Protein AF-0000000077783249 (afdb_homodimer)

Radius of gyration: 20.22 Å; Cα contacts (8 Å, |Δi|>4): 641; chains: 2; bounding box: 46×60×52 Å

Foldseek 3Di:
DDLVVVLVVVQVVVVVPAQEDEDEPPVQPDDLVRLLVSLLSSCVRHPPNVRHAYEYWHQCQPHCQLSNRVSNLLSPHQHYDEDDLQDDPDSHHHHPLSNQLCCVVCVVPRRVNRHDPDQLLCNQVVSVVCCVVVVPDRDLVRPPHHVCLPVPDPDDVPDPCCVVSVPSVVSNND/DDLVVVLVVVQVVVVVPAQEDEDEPPVQPDDLVRLLVSLLSSCVRHPPNVRHAYEYWHQCQPHCQLSNRVSNLLSPHQHYDEDDLQDDPDSHHHHPLSNQLCCVVCVVPRRVNRHDPDQLLCNQVVSVVCCVVVVPDRDLVRPPHHVCLPVPDPDDVPDPCCVVSCPSVVSNND

pLDDT: mean 86.92, std 17.86, range [33.81, 98.5]

InterPro domains:
  IPR000891 Pyruvate carboxyltransferase [PF00682] (2-130)
  IPR000891 Pyruvate carboxyltransferase [PS50991] (1-124)
  IPR002034 Alpha-isopropylmalate/homocitrate synthase, conserved site [PS00816] (54-67)
  IPR013785 Aldolase-type TIM barrel [G3DSA:3.20.20.70] (1-173)
  IPR050073 2-IPM synthase/homocitrate synthase-like [PTHR10277] (1-167)

Organism: Raphanus sativus (NCBI:txid3726)

Structure (mmCIF, N/CA/C/O backbone):
data_AF-0000000077783249-model_v1
#
loop_
_entity.id
_entity.type
_entity.pdbx_description
1 polymer 'Methylthioalkylmalate synthase 1, chloroplastic-like'
#
loop_
_atom_site.group_PDB
_atom_site.id
_atom_site.type_symbol
_atom_site.label_atom_id
_atom_site.label_alt_id
_atom_site.label_comp_id
_atom_site.label_asym_id
_atom_site.label_entity_id
_atom_site.label_seq_id
_atom_site.pdbx_PDB_ins_code
_atom_site.Cartn_x
_atom_site.Cartn_y
_atom_site.Cartn_z
_atom_site.occupancy
_atom_site.B_iso_or_equiv
_atom_site.auth_seq_id
_atom_site.auth_comp_id
_atom_site.auth_asym_id
_atom_site.auth_atom_id
_atom_site.pdbx_PDB_model_num
ATOM 1 N N . SER A 1 1 ? -7.316 6.664 19.406 1 62.59 1 SER A N 1
ATOM 2 C CA . SER A 1 1 ? -8.367 7.508 19.969 1 62.59 1 SER A CA 1
ATOM 3 C C . SER A 1 1 ? -9.75 6.945 19.672 1 62.59 1 SER A C 1
ATOM 5 O O . SER A 1 1 ? -9.961 6.312 18.641 1 62.59 1 SER A O 1
ATOM 7 N N . GLU A 1 2 ? -10.656 7.086 20.656 1 84.06 2 GLU A N 1
ATOM 8 C CA . GLU A 1 2 ? -12.047 6.699 20.438 1 84.06 2 GLU A CA 1
ATOM 9 C C . GLU A 1 2 ? -12.711 7.594 19.391 1 84.06 2 GLU A C 1
ATOM 11 O O . GLU A 1 2 ? -12.531 8.812 19.422 1 84.06 2 GLU A O 1
ATOM 16 N N . LYS A 1 3 ? -13.391 7.008 18.469 1 89.19 3 LYS A N 1
ATOM 17 C CA . LYS A 1 3 ? -13.945 7.703 17.312 1 89.19 3 LYS A CA 1
ATOM 18 C C . LYS A 1 3 ? -14.906 8.812 17.75 1 89.19 3 LYS A C 1
ATOM 20 O O . LYS A 1 3 ? -14.906 9.898 17.156 1 89.19 3 LYS A O 1
ATOM 25 N N . GLU A 1 4 ? -15.68 8.547 18.797 1 92.81 4 GLU A N 1
ATOM 26 C CA . GLU A 1 4 ? -16.641 9.547 19.281 1 92.81 4 GLU A CA 1
ATOM 27 C C . GLU A 1 4 ? -15.914 10.773 19.828 1 92.81 4 GLU A C 1
ATOM 29 O O . GLU A 1 4 ? -16.344 11.906 19.594 1 92.81 4 GLU A O 1
ATOM 34 N N . PHE A 1 5 ? -14.883 10.539 20.5 1 93.88 5 PHE A N 1
ATOM 35 C CA . PHE A 1 5 ? -14.078 11.641 21.031 1 93.88 5 PHE A CA 1
ATOM 36 C C . PHE A 1 5 ? -13.453 12.445 19.906 1 93.88 5 PHE A C 1
ATOM 38 O O . PHE A 1 5 ? -13.406 13.68 19.969 1 93.88 5 PHE A O 1
ATOM 45 N N . LEU A 1 6 ? -13.016 11.742 18.875 1 93.12 6 LEU A N 1
ATOM 46 C CA . LEU A 1 6 ? -12.438 12.406 17.719 1 93.12 6 LEU A CA 1
ATOM 47 C C . LEU A 1 6 ? -13.461 13.32 17.047 1 93.12 6 LEU A C 1
ATOM 49 O O . LEU A 1 6 ? -13.141 14.461 16.703 1 93.12 6 LEU A O 1
ATOM 53 N N . CYS A 1 7 ? -14.656 12.883 16.969 1 96.06 7 CYS A N 1
ATOM 54 C CA . CYS A 1 7 ? -15.719 13.688 16.375 1 96.06 7 CYS A CA 1
ATOM 55 C C . CYS A 1 7 ? -15.977 14.945 17.188 1 96.06 7 CYS A C 1
ATOM 57 O O . CYS A 1 7 ? -16.172 16.031 16.625 1 96.06 7 CYS A O 1
ATOM 59 N N . LYS A 1 8 ? -16.016 14.758 18.422 1 96.19 8 LYS A N 1
ATOM 60 C CA . LYS A 1 8 ? -16.281 15.883 19.328 1 96.19 8 LYS A CA 1
ATOM 61 C C . LYS A 1 8 ? -15.195 16.953 19.188 1 96.19 8 LYS A C 1
ATOM 63 O O . LYS A 1 8 ? -15.508 18.141 19.047 1 96.19 8 LYS A O 1
ATOM 68 N N . ILE A 1 9 ? -13.961 16.531 19.203 1 96 9 ILE A N 1
ATOM 69 C CA . ILE A 1 9 ? -12.844 17.469 19.125 1 96 9 ILE A CA 1
ATOM 70 C C . ILE A 1 9 ? -12.828 18.156 17.766 1 96 9 ILE A C 1
ATOM 72 O O . ILE A 1 9 ? -12.617 19.375 17.672 1 96 9 ILE A O 1
ATOM 76 N N . LEU A 1 10 ? -13.047 17.406 16.75 1 96.5 10 LEU A N 1
ATOM 77 C CA . LEU A 1 10 ? -13.07 17.969 15.398 1 96.5 10 LEU A CA 1
ATOM 78 C C . LEU A 1 10 ? -14.219 18.969 15.25 1 96.5 10 LEU A C 1
ATOM 80 O O . LEU A 1 10 ? -14.047 20.047 14.672 1 96.5 10 LEU A O 1
ATOM 84 N N . GLY A 1 11 ? -15.352 18.625 15.82 1 97.25 11 GLY A N 1
ATOM 85 C CA . GLY A 1 11 ? -16.484 19.547 15.781 1 97.25 11 GLY A CA 1
ATOM 86 C C . GLY A 1 11 ? -16.188 20.875 16.438 1 97.25 11 GLY A C 1
ATOM 87 O O . GLY A 1 11 ? -16.5 21.938 15.883 1 97.25 11 GLY A O 1
ATOM 88 N N . GLU A 1 12 ? -15.578 20.812 17.531 1 97.75 12 GLU A N 1
ATOM 89 C CA . GLU A 1 12 ? -15.242 22.031 18.266 1 97.75 12 GLU A CA 1
ATOM 90 C C . GLU A 1 12 ? -14.203 22.859 17.516 1 97.75 12 GLU A C 1
ATOM 92 O O . GLU A 1 12 ? -14.258 24.094 17.516 1 97.75 12 GLU A O 1
ATOM 97 N N . THR A 1 13 ? -13.25 22.156 16.891 1 97.38 13 THR A N 1
ATOM 98 C CA . THR A 1 13 ? -12.227 22.844 16.125 1 97.38 13 THR A CA 1
ATOM 99 C C . THR A 1 13 ? -12.828 23.531 14.906 1 97.38 13 THR A C 1
ATOM 101 O O . THR A 1 13 ? -12.43 24.641 14.555 1 97.38 13 THR A O 1
ATOM 104 N N . ILE A 1 14 ? -13.789 22.922 14.312 1 97.5 14 ILE A N 1
ATOM 105 C CA . ILE A 1 14 ? -14.477 23.5 13.156 1 97.5 14 ILE A CA 1
ATOM 106 C C . ILE A 1 14 ? -15.273 24.719 13.586 1 97.5 14 ILE A C 1
ATOM 108 O O . ILE A 1 14 ? -15.219 25.766 12.93 1 97.5 14 ILE A O 1
ATOM 112 N N . LYS A 1 15 ? -15.969 24.578 14.703 1 97.38 15 LYS A N 1
ATOM 113 C CA . LYS A 1 15 ? -16.734 25.703 15.266 1 97.38 15 LYS A CA 1
ATOM 114 C C . LYS A 1 15 ? -15.82 26.891 15.547 1 97.38 15 LYS A C 1
ATOM 116 O O . LYS A 1 15 ? -16.234 28.047 15.406 1 97.38 15 LYS A O 1
ATOM 121 N N . ALA A 1 16 ? -14.609 26.547 15.891 1 98.19 16 ALA A N 1
ATOM 122 C CA . ALA A 1 16 ? -13.641 27.578 16.25 1 98.19 16 ALA A CA 1
ATOM 123 C C . ALA A 1 16 ? -13.047 28.219 15 1 98.19 16 ALA A C 1
ATOM 125 O O . ALA A 1 16 ? -12.281 29.188 15.094 1 98.19 16 ALA A O 1
ATOM 126 N N . GLY A 1 17 ? -13.312 27.641 13.789 1 98.12 17 GLY A N 1
ATOM 127 C CA . GLY A 1 17 ? -12.938 28.344 12.578 1 98.12 17 GLY A CA 1
ATOM 128 C C . GLY A 1 17 ? -11.984 27.562 11.695 1 98.12 17 GLY A C 1
ATOM 129 O O . GLY A 1 17 ? -11.5 28.078 10.68 1 98.12 17 GLY A O 1
ATOM 130 N N . ALA A 1 18 ? -11.648 26.312 12.102 1 97.56 18 ALA A N 1
ATOM 131 C CA . ALA A 1 18 ? -10.789 25.5 11.258 1 97.56 18 ALA A CA 1
ATOM 132 C C . ALA A 1 18 ? -11.422 25.266 9.883 1 97.56 18 ALA A C 1
ATOM 134 O O . ALA A 1 18 ? -12.633 25.047 9.781 1 97.56 18 ALA A O 1
ATOM 135 N N . THR A 1 19 ? -10.641 25.328 8.867 1 98.06 19 THR A N 1
ATOM 136 C CA . THR A 1 19 ? -11.133 25.125 7.504 1 98.06 19 THR A CA 1
ATOM 137 C C . THR A 1 19 ? -10.68 23.766 6.957 1 98.06 19 THR A C 1
ATOM 139 O O . THR A 1 19 ? -11.195 23.297 5.941 1 98.06 19 THR A O 1
ATOM 142 N N . THR A 1 20 ? -9.695 23.203 7.652 1 98.06 20 THR A N 1
ATOM 143 C CA . THR A 1 20 ? -9.18 21.875 7.328 1 98.06 20 THR A CA 1
ATOM 144 C C . THR A 1 20 ? -8.93 21.078 8.602 1 98.06 20 THR A C 1
ATOM 146 O O . THR A 1 20 ? -8.406 21.594 9.578 1 98.06 20 THR A O 1
ATOM 149 N N . VAL A 1 21 ? -9.375 19.859 8.609 1 96.31 21 VAL A N 1
ATOM 150 C CA . VAL A 1 21 ? -9.07 18.938 9.703 1 96.31 21 VAL A CA 1
ATOM 151 C C . VAL A 1 21 ? -8.211 17.781 9.18 1 96.31 21 VAL A C 1
ATOM 153 O O . VAL A 1 21 ? -8.508 17.203 8.133 1 96.31 21 VAL A O 1
ATOM 156 N N . ASN A 1 22 ? -7.117 17.516 9.906 1 94.56 22 ASN A N 1
ATOM 157 C CA . ASN A 1 22 ? -6.152 16.516 9.453 1 94.56 22 ASN A CA 1
ATOM 158 C C . ASN A 1 22 ? -6.23 15.25 10.297 1 94.56 22 ASN A C 1
ATOM 160 O O . ASN A 1 22 ? -6.156 15.305 11.523 1 94.56 22 ASN A O 1
ATOM 164 N N . LEU A 1 23 ? -6.449 14.18 9.602 1 90.56 23 LEU A N 1
ATOM 165 C CA . LEU A 1 23 ? -6.441 12.859 10.234 1 90.56 23 LEU A CA 1
ATOM 166 C C . LEU A 1 23 ? -5.105 12.156 10.016 1 90.56 23 LEU A C 1
ATOM 168 O O . LEU A 1 23 ? -4.738 11.852 8.883 1 90.56 23 LEU A O 1
ATOM 172 N N . GLY A 1 24 ? -4.32 12 11.07 1 86 24 GLY A N 1
ATOM 173 C CA . GLY A 1 24 ? -3.004 11.383 11 1 86 24 GLY A CA 1
ATOM 174 C C . GLY A 1 24 ? -3 9.93 11.438 1 86 24 GLY A C 1
ATOM 175 O O . GLY A 1 24 ? -3.613 9.586 12.453 1 86 24 GLY A O 1
ATOM 176 N N . ASP A 1 25 ? -2.609 9.055 10.562 1 77.62 25 ASP A N 1
ATOM 177 C CA . ASP A 1 25 ? -2.172 7.734 11.008 1 77.62 25 ASP A CA 1
ATOM 178 C C . ASP A 1 25 ? -0.703 7.754 11.422 1 77.62 25 ASP A C 1
ATOM 180 O O . ASP A 1 25 ? 0.176 7.395 10.641 1 77.62 25 ASP A O 1
ATOM 184 N N . THR A 1 26 ? -0.458 8.18 12.648 1 67.88 26 THR A N 1
ATOM 185 C CA . THR A 1 26 ? 0.906 8.461 13.078 1 67.88 26 THR A CA 1
ATOM 186 C C . THR A 1 26 ? 1.658 7.172 13.391 1 67.88 26 THR A C 1
ATOM 188 O O . THR A 1 26 ? 2.891 7.145 13.375 1 67.88 26 THR A O 1
ATOM 191 N N . VAL A 1 27 ? 0.823 6.168 13.562 1 66.94 27 VAL A N 1
ATOM 192 C CA . VAL A 1 27 ? 1.5 4.918 13.883 1 66.94 27 VAL A CA 1
ATOM 193 C C . VAL A 1 27 ? 1.835 4.168 12.594 1 66.94 27 VAL A C 1
ATOM 195 O O . VAL A 1 27 ? 2.777 3.375 12.555 1 66.94 27 VAL A O 1
ATOM 198 N N . GLY A 1 28 ? 1.186 4.496 11.508 1 69.25 28 GLY A N 1
ATOM 199 C CA . GLY A 1 28 ? 1.519 3.947 10.203 1 69.25 28 GLY A CA 1
ATOM 200 C C . GLY A 1 28 ? 1.158 2.48 10.062 1 69.25 28 GLY A C 1
ATOM 201 O O . GLY A 1 28 ? 1.851 1.729 9.367 1 69.25 28 GLY A O 1
ATOM 202 N N . ILE A 1 29 ? 0.069 2.014 10.859 1 74.81 29 ILE A N 1
ATOM 203 C CA . ILE A 1 29 ? -0.196 0.579 10.852 1 74.81 29 ILE A CA 1
ATOM 204 C C . ILE A 1 29 ? -1.614 0.319 10.352 1 74.81 29 ILE A C 1
ATOM 206 O O . ILE A 1 29 ? -2.025 -0.834 10.203 1 74.81 29 ILE A O 1
ATOM 210 N N . ASN A 1 30 ? -2.34 1.38 10.07 1 83.5 30 ASN A N 1
ATOM 211 C CA . ASN A 1 30 ? -3.713 1.174 9.625 1 83.5 30 ASN A CA 1
ATOM 212 C C . ASN A 1 30 ? -3.758 0.542 8.234 1 83.5 30 ASN A C 1
ATOM 214 O O . ASN A 1 30 ? -2.93 0.855 7.379 1 83.5 30 ASN A O 1
ATOM 218 N N . MET A 1 31 ? -4.77 -0.262 8.062 1 87.25 31 MET A N 1
ATOM 219 C CA . MET A 1 31 ? -5.07 -0.753 6.715 1 87.25 31 MET A CA 1
ATOM 220 C C . MET A 1 31 ? -5.941 0.242 5.957 1 87.25 31 MET A C 1
ATOM 222 O O . MET A 1 31 ? -6.68 1.02 6.562 1 87.25 31 MET A O 1
ATOM 226 N N . PRO A 1 32 ? -5.82 0.088 4.676 1 92.25 32 PRO A N 1
ATOM 227 C CA . PRO A 1 32 ? -6.605 1.023 3.869 1 92.25 32 PRO A CA 1
ATOM 228 C C . PRO A 1 32 ? -8.094 0.993 4.211 1 92.25 32 PRO A C 1
ATOM 230 O O . PRO A 1 32 ? -8.742 2.043 4.27 1 92.25 32 PRO A O 1
ATOM 233 N N . GLN A 1 33 ? -8.617 -0.136 4.574 1 90.88 33 GLN A N 1
ATOM 234 C CA . GLN A 1 33 ? -10.031 -0.24 4.941 1 90.88 33 GLN A CA 1
ATOM 235 C C . GLN A 1 33 ? -10.32 0.521 6.23 1 90.88 33 GLN A C 1
ATOM 237 O O . GLN A 1 33 ? -11.375 1.141 6.367 1 90.88 33 GLN A O 1
ATOM 242 N N . GLU A 1 34 ? -9.383 0.441 7.117 1 91.06 34 GLU A N 1
ATOM 243 C CA . GLU A 1 34 ? -9.555 1.152 8.383 1 91.06 34 GLU A CA 1
ATOM 244 C C . GLU A 1 34 ? -9.523 2.664 8.172 1 91.06 34 GLU A C 1
ATOM 246 O O . GLU A 1 34 ? -10.289 3.398 8.797 1 91.06 34 GLU A O 1
ATOM 251 N N . THR A 1 35 ? -8.625 3.111 7.34 1 93.5 35 THR A N 1
ATOM 252 C CA . THR A 1 35 ? -8.578 4.531 7.004 1 93.5 35 THR A CA 1
ATOM 253 C C . THR A 1 35 ? -9.883 4.98 6.348 1 93.5 35 THR A C 1
ATOM 255 O O . THR A 1 35 ? -10.438 6.02 6.711 1 93.5 35 THR A O 1
ATOM 258 N N . ARG A 1 36 ? -10.328 4.199 5.398 1 93.75 36 ARG A N 1
ATOM 259 C CA . ARG A 1 36 ? -11.586 4.504 4.727 1 93.75 36 ARG A CA 1
ATOM 260 C C . ARG A 1 36 ? -12.734 4.59 5.727 1 93.75 36 ARG A C 1
ATOM 262 O O . ARG A 1 36 ? -13.531 5.531 5.688 1 93.75 36 ARG A O 1
ATOM 269 N N . GLU A 1 37 ? -12.82 3.621 6.613 1 93.69 37 GLU A N 1
ATOM 270 C CA . GLU A 1 37 ? -13.883 3.576 7.613 1 93.69 37 GLU A CA 1
ATOM 271 C C . GLU A 1 37 ? -13.812 4.781 8.547 1 93.69 37 GLU A C 1
ATOM 273 O O . GLU A 1 37 ? -14.844 5.355 8.914 1 93.69 37 GLU A O 1
ATOM 278 N N . LEU A 1 38 ? -12.625 5.105 8.938 1 93.81 38 LEU A N 1
ATOM 279 C CA . LEU A 1 38 ? -12.445 6.238 9.836 1 93.81 38 LEU A CA 1
ATOM 280 C C . LEU A 1 38 ? -12.906 7.535 9.18 1 93.81 38 LEU A C 1
ATOM 282 O O . LEU A 1 38 ? -13.688 8.289 9.758 1 93.81 38 LEU A O 1
ATOM 286 N N . VAL A 1 39 ? -12.453 7.805 7.973 1 95.75 39 VAL A N 1
ATOM 287 C CA . VAL A 1 39 ? -12.82 9.016 7.258 1 95.75 39 VAL A CA 1
ATOM 288 C C . VAL A 1 39 ? -14.336 9.047 7.035 1 95.75 39 VAL A C 1
ATOM 290 O O . VAL A 1 39 ? -14.984 10.07 7.258 1 95.75 39 VAL A O 1
ATOM 293 N N . SER A 1 40 ? -14.891 7.891 6.676 1 96.44 40 SER A N 1
ATOM 294 C CA . SER A 1 40 ? -16.328 7.797 6.453 1 96.44 40 SER A CA 1
ATOM 295 C C . SER A 1 40 ? -17.109 8.078 7.734 1 96.44 40 SER A C 1
ATOM 297 O O . SER A 1 40 ? -18.125 8.781 7.711 1 96.44 40 SER A O 1
ATOM 299 N N . TYR A 1 41 ? -16.641 7.508 8.805 1 96.69 41 TYR A N 1
ATOM 300 C CA . TYR A 1 41 ? -17.281 7.703 10.094 1 96.69 41 TYR A CA 1
ATOM 301 C C . TYR A 1 41 ? -17.281 9.172 10.484 1 96.69 41 TYR A C 1
ATOM 303 O O . TYR A 1 41 ? -18.297 9.703 10.938 1 96.69 41 TYR A O 1
ATOM 311 N N . LEU A 1 42 ? -16.188 9.781 10.32 1 96.06 42 LEU A N 1
ATOM 312 C CA . LEU A 1 42 ? -16.062 11.195 10.68 1 96.06 42 LEU A CA 1
ATOM 313 C C . LEU A 1 42 ? -16.984 12.055 9.812 1 96.06 42 LEU A C 1
ATOM 315 O O . LEU A 1 42 ? -17.625 12.977 10.312 1 96.06 42 LEU A O 1
ATOM 319 N N . LYS A 1 43 ? -17.062 11.805 8.562 1 96.31 43 LYS A N 1
ATOM 320 C CA . LYS A 1 43 ? -17.938 12.539 7.648 1 96.31 43 LYS A CA 1
ATOM 321 C C . LYS A 1 43 ? -19.406 12.406 8.055 1 96.31 43 LYS A C 1
ATOM 323 O O . LYS A 1 43 ? -20.172 13.352 7.91 1 96.31 43 LYS A O 1
ATOM 328 N N . ALA A 1 44 ? -19.719 11.305 8.609 1 97.12 44 ALA A N 1
ATOM 329 C CA . ALA A 1 44 ? -21.109 11.016 8.945 1 97.12 44 ALA A CA 1
ATOM 330 C C . ALA A 1 44 ? -21.484 11.594 10.305 1 97.12 44 ALA A C 1
ATOM 332 O O . ALA A 1 44 ? -22.656 11.875 10.57 1 97.12 44 ALA A O 1
ATOM 333 N N . ASN A 1 45 ? -20.484 11.852 11.141 1 97.5 45 ASN A N 1
ATOM 334 C CA . ASN A 1 45 ? -20.859 12.039 12.539 1 97.5 45 ASN A CA 1
ATOM 335 C C . ASN A 1 45 ? -20.297 13.344 13.102 1 97.5 45 ASN A C 1
ATOM 337 O O . ASN A 1 45 ? -20.609 13.727 14.227 1 97.5 45 ASN A O 1
ATOM 341 N N . THR A 1 46 ? -19.453 14.023 12.406 1 97.81 46 THR A N 1
ATOM 342 C CA . THR A 1 46 ? -18.812 15.227 12.93 1 97.81 46 THR A CA 1
ATOM 343 C C . THR A 1 46 ? -19.594 16.469 12.523 1 97.81 46 THR A C 1
ATOM 345 O O . THR A 1 46 ? -19.703 16.781 11.344 1 97.81 46 THR A O 1
ATOM 348 N N . PRO A 1 47 ? -20.109 17.219 13.453 1 97.12 47 PRO A N 1
ATOM 349 C CA . PRO A 1 47 ? -20.797 18.469 13.109 1 97.12 47 PRO A CA 1
ATOM 350 C C . PRO A 1 47 ? -19.922 19.438 12.344 1 97.12 47 PRO A C 1
ATOM 352 O O . PRO A 1 47 ? -18.781 19.703 12.75 1 97.12 47 PRO A O 1
ATOM 355 N N . GLY A 1 48 ? -20.406 19.938 11.172 1 97.31 48 GLY A N 1
ATOM 356 C CA . GLY A 1 48 ? -19.719 20.938 10.398 1 97.31 48 GLY A CA 1
ATOM 357 C C . GLY A 1 48 ? -18.719 20.359 9.422 1 97.31 48 GLY A C 1
ATOM 358 O O . GLY A 1 48 ? -18.047 21.094 8.68 1 97.31 48 GLY A O 1
ATOM 359 N N . ILE A 1 49 ? -18.625 19.047 9.352 1 97.31 49 ILE A N 1
ATOM 360 C CA . ILE A 1 49 ? -17.578 18.359 8.602 1 97.31 49 ILE A CA 1
ATOM 361 C C . ILE A 1 49 ? -17.75 18.656 7.109 1 97.31 49 ILE A C 1
ATOM 363 O O . ILE A 1 49 ? -16.766 18.672 6.359 1 97.31 49 ILE A O 1
ATOM 367 N N . ASP A 1 50 ? -18.938 18.969 6.648 1 96 50 ASP A N 1
ATOM 368 C CA . ASP A 1 50 ? -19.203 19.203 5.234 1 96 50 ASP A CA 1
ATOM 369 C C . ASP A 1 50 ? -18.672 20.578 4.809 1 96 50 ASP A C 1
ATOM 371 O O . ASP A 1 50 ? -18.578 20.859 3.611 1 96 50 ASP A O 1
ATOM 375 N N . ASP A 1 51 ? -18.312 21.328 5.75 1 96.56 51 ASP A N 1
ATOM 376 C CA . ASP A 1 51 ? -17.906 22.703 5.449 1 96.56 51 ASP A CA 1
ATOM 377 C C . ASP A 1 51 ? -16.391 22.844 5.461 1 96.56 51 ASP A C 1
ATOM 379 O O . ASP A 1 51 ? -15.867 23.953 5.297 1 96.56 51 ASP A O 1
ATOM 383 N N . VAL A 1 52 ? -15.727 21.766 5.766 1 98.12 52 VAL A N 1
ATOM 384 C CA . VAL A 1 52 ? -14.273 21.859 5.875 1 98.12 52 VAL A CA 1
ATOM 385 C C . VAL A 1 52 ? -13.625 20.781 5 1 98.12 52 VAL A C 1
ATOM 387 O O . VAL A 1 52 ? -14.297 19.859 4.535 1 98.12 52 VAL A O 1
ATOM 390 N N . VAL A 1 53 ? -12.344 20.938 4.727 1 98.19 53 VAL A N 1
ATOM 391 C CA . VAL A 1 53 ? -11.562 19.953 3.982 1 98.19 53 VAL A CA 1
ATOM 392 C C . VAL A 1 53 ? -11.016 18.891 4.938 1 98.19 53 VAL A C 1
ATOM 394 O O . VAL A 1 53 ? -10.438 19.234 5.977 1 98.19 53 VAL A O 1
ATOM 397 N N . ILE A 1 54 ? -11.234 17.641 4.641 1 97.38 54 ILE A N 1
ATOM 398 C CA . ILE A 1 54 ? -10.602 16.547 5.371 1 97.38 54 ILE A CA 1
ATOM 399 C C . ILE A 1 54 ? -9.258 16.203 4.734 1 97.38 54 ILE A C 1
ATOM 401 O O . ILE A 1 54 ? -9.18 15.969 3.527 1 97.38 54 ILE A O 1
ATOM 405 N N . SER A 1 55 ? -8.258 16.312 5.574 1 97.88 55 SER A N 1
ATOM 406 C CA . SER A 1 55 ? -6.898 15.969 5.152 1 97.88 55 SER A CA 1
ATOM 407 C C . SER A 1 55 ? -6.426 14.672 5.809 1 97.88 55 SER A C 1
ATOM 409 O O . SER A 1 55 ? -6.766 14.391 6.961 1 97.88 55 SER A O 1
ATOM 411 N N . VAL A 1 56 ? -5.66 13.859 5.027 1 96.69 56 VAL A N 1
ATOM 412 C CA . VAL 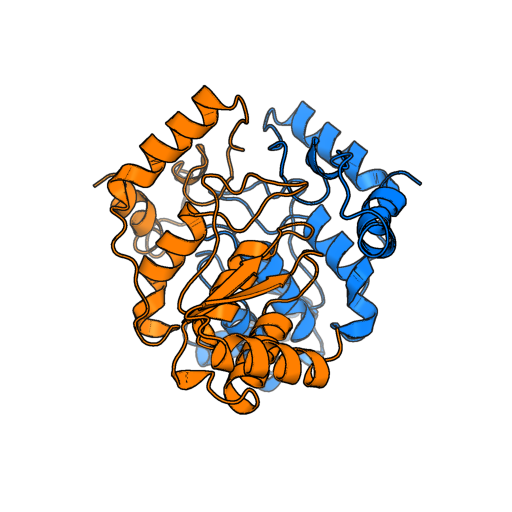A 1 56 ? -5.098 12.648 5.602 1 96.69 56 VAL A CA 1
ATOM 413 C C . VAL A 1 56 ? -3.574 12.703 5.547 1 96.69 56 VAL A C 1
ATOM 415 O O . VAL A 1 56 ? -3.002 13.203 4.578 1 96.69 56 VAL A O 1
ATOM 418 N N . HIS A 1 57 ? -2.951 12.273 6.621 1 96 57 HIS A N 1
ATOM 419 C CA . HIS A 1 57 ? -1.511 12.172 6.832 1 96 57 HIS A CA 1
ATOM 420 C C . HIS A 1 57 ? -1.111 10.758 7.246 1 96 57 HIS A C 1
ATOM 422 O O . HIS A 1 57 ? -1.34 10.352 8.391 1 96 57 HIS A O 1
ATOM 428 N N . CYS A 1 58 ? -0.465 10.062 6.277 1 95.25 58 CYS A N 1
ATOM 429 C CA . CYS A 1 58 ? -0.23 8.641 6.508 1 95.25 58 CYS A CA 1
ATOM 430 C C . CYS A 1 58 ? 1.263 8.336 6.57 1 95.25 58 CYS A C 1
ATOM 432 O O . CYS A 1 58 ? 2.002 8.641 5.633 1 95.25 58 CYS A O 1
ATOM 434 N N . HIS A 1 59 ? 1.692 7.734 7.691 1 93.25 59 HIS A N 1
ATOM 435 C CA . HIS A 1 59 ? 3.057 7.23 7.797 1 93.25 59 HIS A CA 1
ATOM 436 C C . HIS A 1 59 ? 3.191 5.855 7.152 1 93.25 59 HIS A C 1
ATOM 438 O O . HIS A 1 59 ? 2.195 5.148 6.977 1 93.25 59 HIS A O 1
ATOM 444 N N . ASN A 1 60 ? 4.402 5.441 6.82 1 94.06 60 ASN A N 1
ATOM 445 C CA . ASN A 1 60 ? 4.621 4.297 5.945 1 94.06 60 ASN A CA 1
ATOM 446 C C . ASN A 1 60 ? 5.273 3.137 6.691 1 94.06 60 ASN A C 1
ATOM 448 O O . ASN A 1 60 ? 5.934 2.293 6.082 1 94.06 60 ASN A O 1
ATOM 452 N N . ASP A 1 61 ? 5.086 3.002 7.961 1 90.88 61 ASP A N 1
ATOM 453 C CA . ASP A 1 61 ? 5.816 2.074 8.82 1 90.88 61 ASP A CA 1
ATOM 454 C C . ASP A 1 61 ? 5.609 0.63 8.367 1 90.88 61 ASP A C 1
ATOM 456 O O . ASP A 1 61 ? 6.508 -0.203 8.5 1 90.88 61 ASP A O 1
ATOM 460 N N . LEU A 1 62 ? 4.438 0.331 7.801 1 91.56 62 LEU A N 1
ATOM 461 C CA . LEU A 1 62 ? 4.203 -1.036 7.348 1 91.56 62 LEU A CA 1
ATOM 462 C C . LEU A 1 62 ? 4.078 -1.093 5.828 1 91.56 62 LEU A C 1
ATOM 464 O O . LEU A 1 62 ? 3.609 -2.09 5.277 1 91.56 62 LEU A O 1
ATOM 468 N N . GLY A 1 63 ? 4.352 0.009 5.188 1 93.69 63 GLY A N 1
ATOM 469 C CA . GLY A 1 63 ? 4.457 -0.021 3.738 1 93.69 63 GLY A CA 1
ATOM 470 C C . GLY A 1 63 ? 3.135 0.224 3.037 1 93.69 63 GLY A C 1
ATOM 471 O O . GLY A 1 63 ? 2.961 -0.155 1.877 1 93.69 63 GLY A O 1
ATOM 472 N N . VAL A 1 64 ? 2.16 0.867 3.76 1 94.75 64 VAL A N 1
ATOM 473 C CA . VAL A 1 64 ? 0.845 0.977 3.135 1 94.75 64 VAL A CA 1
ATOM 474 C C . VAL A 1 64 ? 0.38 2.432 3.164 1 94.75 64 VAL A C 1
ATOM 476 O O . VAL A 1 64 ? -0.822 2.705 3.127 1 94.75 64 VAL A O 1
ATOM 479 N N . ALA A 1 65 ? 1.322 3.395 3.238 1 95.88 65 ALA A N 1
ATOM 480 C CA . ALA A 1 65 ? 0.963 4.805 3.359 1 95.88 65 ALA A CA 1
ATOM 481 C C . ALA A 1 65 ? 0.24 5.301 2.109 1 95.88 65 ALA A C 1
ATOM 483 O O . ALA A 1 65 ? -0.754 6.023 2.205 1 95.88 65 ALA A O 1
ATOM 484 N N . THR A 1 66 ? 0.755 4.953 0.89 1 96.31 66 THR A N 1
ATOM 485 C CA . THR A 1 66 ? 0.109 5.379 -0.347 1 96.31 66 THR A CA 1
ATOM 486 C C . THR A 1 66 ? -1.308 4.82 -0.438 1 96.31 66 THR A C 1
ATOM 488 O O . THR A 1 66 ? -2.25 5.551 -0.749 1 96.31 66 THR A O 1
ATOM 491 N N . ALA A 1 67 ? -1.444 3.551 -0.143 1 95.31 67 ALA A N 1
ATOM 492 C CA . ALA A 1 67 ? -2.762 2.92 -0.18 1 95.31 67 ALA A CA 1
ATOM 493 C C . ALA A 1 67 ? -3.713 3.574 0.817 1 95.31 67 ALA A C 1
ATOM 495 O O . ALA A 1 67 ? -4.895 3.768 0.523 1 95.31 67 ALA A O 1
ATOM 496 N N . ASN A 1 68 ? -3.195 3.906 1.965 1 95.69 68 ASN A N 1
ATOM 497 C CA . ASN A 1 68 ? -4.008 4.586 2.969 1 95.69 68 ASN A CA 1
ATOM 498 C C . ASN A 1 68 ? -4.438 5.973 2.5 1 95.69 68 ASN A C 1
ATOM 500 O O . ASN A 1 68 ? -5.582 6.371 2.701 1 95.69 68 ASN A O 1
ATOM 504 N N . ALA A 1 69 ? -3.521 6.688 1.938 1 96.31 69 ALA A N 1
ATOM 505 C CA . ALA A 1 69 ? -3.838 8.008 1.396 1 96.31 69 ALA A CA 1
ATOM 506 C C . ALA A 1 69 ? -4.957 7.918 0.361 1 96.31 69 ALA A C 1
ATOM 508 O O . ALA A 1 69 ? -5.93 8.672 0.425 1 96.31 69 ALA A O 1
ATOM 509 N N . ILE A 1 70 ? -4.844 6.969 -0.538 1 95.44 70 ILE A N 1
ATOM 510 C CA . ILE A 1 70 ? -5.828 6.789 -1.599 1 95.44 70 ILE A CA 1
ATOM 511 C C . ILE A 1 70 ? -7.164 6.367 -0.994 1 95.44 70 ILE A C 1
ATOM 513 O O . ILE A 1 70 ? -8.219 6.852 -1.411 1 95.44 70 ILE A O 1
ATOM 517 N N . ALA A 1 71 ? -7.125 5.48 -0.012 1 94.62 71 ALA A N 1
ATOM 518 C CA . ALA A 1 71 ? -8.344 5.074 0.677 1 94.62 71 ALA A CA 1
ATOM 519 C C . ALA A 1 71 ? -9.047 6.273 1.31 1 94.62 71 ALA A C 1
ATOM 521 O O . ALA A 1 71 ? -10.273 6.363 1.291 1 94.62 71 ALA A O 1
ATOM 522 N N . GLY A 1 72 ? -8.234 7.152 1.905 1 95.62 72 GLY A N 1
ATOM 523 C CA . GLY A 1 72 ? -8.789 8.383 2.445 1 95.62 72 GLY A CA 1
ATOM 524 C C . GLY A 1 72 ? -9.477 9.234 1.397 1 95.62 72 GLY A C 1
ATOM 525 O O . GLY A 1 72 ? -10.586 9.727 1.623 1 95.62 72 GLY A O 1
ATOM 526 N N . ILE A 1 73 ? -8.891 9.375 0.245 1 96.75 73 ILE A N 1
ATOM 527 C CA . ILE A 1 73 ? -9.461 10.141 -0.854 1 96.75 73 ILE A CA 1
ATOM 528 C C . ILE A 1 73 ? -10.781 9.508 -1.292 1 96.75 73 ILE A C 1
ATOM 530 O O . ILE A 1 73 ? -11.781 10.203 -1.472 1 96.75 73 ILE A O 1
ATOM 534 N N . CYS A 1 74 ? -10.758 8.18 -1.403 1 94.81 74 CYS A N 1
ATOM 535 C CA . CYS A 1 74 ? -11.961 7.461 -1.807 1 94.81 74 CYS A CA 1
ATOM 536 C C . CYS A 1 74 ? -13.102 7.703 -0.822 1 94.81 74 CYS A C 1
ATOM 538 O O . CYS A 1 74 ? -14.266 7.723 -1.21 1 94.81 74 CYS A O 1
ATOM 540 N N . ALA A 1 75 ? -12.766 7.938 0.403 1 95.06 75 ALA A N 1
ATOM 541 C CA . ALA A 1 75 ? -13.766 8.094 1.453 1 95.06 75 ALA A CA 1
ATOM 542 C C . ALA A 1 75 ? -14.211 9.547 1.575 1 95.06 75 ALA A C 1
ATOM 544 O O . ALA A 1 75 ? -15.141 9.859 2.328 1 95.06 75 ALA A O 1
ATOM 545 N N . GLY A 1 76 ? -13.484 10.453 0.908 1 95.38 76 GLY A N 1
ATOM 546 C CA . GLY A 1 76 ? -13.984 11.82 0.875 1 95.38 76 GLY A CA 1
ATOM 547 C C . GLY A 1 76 ? -12.93 12.852 1.25 1 95.38 76 GLY A C 1
ATOM 548 O O . GLY A 1 76 ? -13.195 14.055 1.209 1 95.38 76 GLY A O 1
ATOM 549 N N . ALA A 1 77 ? -11.719 12.422 1.63 1 96.94 77 ALA A N 1
ATOM 550 C CA . ALA A 1 77 ? -10.648 13.383 1.859 1 96.94 77 ALA A CA 1
ATOM 551 C C . ALA A 1 77 ? -10.289 14.125 0.575 1 96.94 77 ALA A C 1
ATOM 553 O O . ALA A 1 77 ? -10.281 13.539 -0.509 1 96.94 77 ALA A O 1
ATOM 554 N N . ARG A 1 78 ? -10 15.422 0.774 1 97.25 78 ARG A N 1
ATOM 555 C CA . ARG A 1 78 ? -9.68 16.219 -0.406 1 97.25 78 ARG A CA 1
ATOM 556 C C . ARG A 1 78 ? -8.344 16.938 -0.239 1 97.25 78 ARG A C 1
ATOM 558 O O . ARG A 1 78 ? -8 17.812 -1.037 1 97.25 78 ARG A O 1
ATOM 565 N N . GLN A 1 79 ? -7.602 16.562 0.737 1 98 79 GLN A N 1
ATOM 566 C CA . GLN A 1 79 ? -6.203 16.938 0.947 1 98 79 GLN A CA 1
ATOM 567 C C . GLN A 1 79 ? -5.402 15.75 1.491 1 98 79 GLN A C 1
ATOM 569 O O . GLN A 1 79 ? -5.883 15.016 2.355 1 98 79 GLN A O 1
ATOM 574 N N . VAL A 1 80 ? -4.199 15.57 0.902 1 97.81 80 VAL A N 1
ATOM 575 C CA . VAL A 1 80 ? -3.299 14.516 1.352 1 97.81 80 VAL A CA 1
ATOM 576 C C . VAL A 1 80 ? -1.898 15.086 1.562 1 97.81 80 VAL A C 1
ATOM 578 O O . VAL A 1 80 ? -1.38 15.805 0.707 1 97.81 80 VAL A O 1
ATOM 581 N N . ASP A 1 81 ? -1.342 14.766 2.754 1 97.75 81 ASP A N 1
ATOM 582 C CA . ASP A 1 81 ? 0.055 15.109 2.996 1 97.75 81 ASP A CA 1
ATOM 583 C C . ASP A 1 81 ? 0.992 14.062 2.398 1 97.75 81 ASP A C 1
ATOM 585 O O . ASP A 1 81 ? 0.861 12.867 2.682 1 97.75 81 ASP A O 1
ATOM 589 N N . VAL A 1 82 ? 1.88 14.547 1.554 1 98.19 82 VAL A N 1
ATOM 590 C CA . VAL A 1 82 ? 2.793 13.656 0.852 1 98.19 82 VAL A CA 1
ATOM 591 C C . VAL A 1 82 ? 4.203 14.234 0.872 1 98.19 82 VAL A C 1
ATOM 593 O O . VAL A 1 82 ? 4.395 15.406 1.201 1 98.19 82 VAL A O 1
ATOM 596 N N . THR A 1 83 ? 5.188 13.414 0.655 1 98.38 83 THR A N 1
ATOM 597 C CA . THR A 1 83 ? 6.57 13.844 0.475 1 98.38 83 THR A CA 1
ATOM 598 C C . THR A 1 83 ? 7.156 13.258 -0.805 1 98.38 83 THR A C 1
ATOM 600 O O . THR A 1 83 ? 6.801 12.148 -1.208 1 98.38 83 THR A O 1
ATOM 603 N N . VAL A 1 84 ? 8.023 14 -1.486 1 98.5 84 VAL A N 1
ATOM 604 C CA . VAL A 1 84 ? 8.75 13.5 -2.645 1 98.5 84 VAL A CA 1
ATOM 605 C C . VAL A 1 84 ? 9.602 12.297 -2.236 1 98.5 84 VAL A C 1
ATOM 607 O O . VAL A 1 84 ? 10.25 12.312 -1.189 1 98.5 84 VAL A O 1
ATOM 610 N N . ASN A 1 85 ? 9.539 11.195 -2.965 1 98.12 85 ASN A N 1
ATOM 611 C CA . ASN A 1 85 ? 10.281 9.961 -2.748 1 98.12 85 ASN A CA 1
ATOM 612 C C . ASN A 1 85 ? 9.836 9.258 -1.472 1 98.12 85 ASN A C 1
ATOM 614 O O . ASN A 1 85 ? 10.484 8.312 -1.022 1 98.12 85 ASN A O 1
ATOM 618 N N . GLY A 1 86 ? 8.797 9.664 -0.807 1 97.69 86 GLY A N 1
ATOM 619 C CA . GLY A 1 86 ? 8.258 9.031 0.385 1 97.69 86 GLY A CA 1
ATOM 620 C C . GLY A 1 86 ? 9.164 9.164 1.594 1 97.69 86 GLY A C 1
ATOM 621 O O . GLY A 1 86 ? 9.203 8.273 2.449 1 97.69 86 GLY A O 1
ATOM 622 N N . ILE A 1 87 ? 9.992 10.203 1.618 1 96.62 87 ILE A N 1
ATOM 623 C CA . ILE A 1 87 ? 10.898 10.375 2.748 1 96.62 87 ILE A CA 1
ATOM 624 C C . ILE A 1 87 ? 10.133 10.977 3.93 1 96.62 87 ILE A C 1
ATOM 626 O O . ILE A 1 87 ? 8.969 11.352 3.799 1 96.62 87 ILE A O 1
ATOM 630 N N . GLY A 1 88 ? 10.695 11.062 5.137 1 92.38 88 GLY A N 1
ATOM 631 C CA . GLY A 1 88 ? 10.086 11.609 6.336 1 92.38 88 GLY A CA 1
ATOM 632 C C . GLY A 1 88 ? 10.523 10.906 7.605 1 92.38 88 GLY A C 1
ATOM 633 O O . GLY A 1 88 ? 11.594 10.297 7.645 1 92.38 88 GLY A O 1
ATOM 634 N N . GLU A 1 89 ? 9.711 11.07 8.539 1 87.56 89 GLU A N 1
ATOM 635 C CA . GLU A 1 89 ? 10.023 10.43 9.812 1 87.56 89 GLU A CA 1
ATOM 636 C C . GLU A 1 89 ? 9.938 8.906 9.695 1 87.56 89 GLU A C 1
ATOM 638 O O . GLU A 1 89 ? 9.008 8.375 9.086 1 87.56 89 GLU A O 1
ATOM 643 N N . ARG A 1 90 ? 11.008 8.188 10.227 1 88.88 90 ARG A N 1
ATOM 644 C CA . ARG A 1 90 ? 11.078 6.73 10.242 1 88.88 90 ARG A CA 1
ATOM 645 C C . ARG A 1 90 ? 11 6.164 8.828 1 88.88 90 ARG A C 1
ATOM 647 O O . ARG A 1 90 ? 11.945 6.285 8.047 1 88.88 90 ARG A O 1
ATOM 654 N N . SER A 1 91 ? 9.852 5.508 8.508 1 91.62 91 SER A N 1
ATOM 655 C CA . SER A 1 91 ? 9.695 4.887 7.199 1 91.62 91 SER A CA 1
ATOM 656 C C . SER A 1 91 ? 9.078 5.859 6.199 1 91.62 91 SER A C 1
ATOM 658 O O . SER A 1 91 ? 8.711 5.469 5.086 1 91.62 91 SER A O 1
ATOM 660 N N . GLY A 1 92 ? 8.977 7.109 6.652 1 93.38 92 GLY A N 1
ATOM 661 C CA . GLY A 1 92 ? 8.5 8.125 5.734 1 93.38 92 GLY A CA 1
ATOM 662 C C . GLY A 1 92 ? 6.984 8.203 5.668 1 93.38 92 GLY A C 1
ATOM 663 O O . GLY A 1 92 ? 6.297 7.801 6.605 1 93.38 92 GLY A O 1
ATOM 664 N N . ASN A 1 93 ? 6.531 8.891 4.656 1 95.69 93 ASN A N 1
ATOM 665 C CA . ASN A 1 93 ? 5.117 9.172 4.434 1 95.69 93 ASN A CA 1
ATOM 666 C C . ASN A 1 93 ? 4.664 8.719 3.049 1 95.69 93 ASN A C 1
ATOM 668 O O . ASN A 1 93 ? 5.453 8.164 2.283 1 95.69 93 ASN A O 1
ATOM 672 N N . ALA A 1 94 ? 3.381 8.883 2.789 1 97.5 94 ALA A N 1
ATOM 673 C CA . ALA A 1 94 ? 2.891 8.617 1.439 1 97.5 94 ALA A CA 1
ATOM 674 C C . ALA A 1 94 ? 3.697 9.391 0.4 1 97.5 94 ALA A C 1
ATOM 676 O O . ALA A 1 94 ? 3.973 10.586 0.579 1 97.5 94 ALA A O 1
ATOM 677 N N . ALA A 1 95 ? 4.082 8.672 -0.666 1 98.25 95 ALA A N 1
ATOM 678 C CA . ALA A 1 95 ? 4.926 9.273 -1.691 1 98.25 95 ALA A CA 1
ATOM 679 C C . ALA A 1 95 ? 4.105 10.156 -2.633 1 98.25 95 ALA A C 1
ATOM 681 O O . ALA A 1 95 ? 3.076 9.719 -3.154 1 98.25 95 ALA A O 1
ATOM 682 N N . LEU A 1 96 ? 4.586 11.383 -2.871 1 98.5 96 LEU A N 1
ATOM 683 C CA . LEU A 1 96 ? 3.906 12.328 -3.746 1 98.5 96 LEU A CA 1
ATOM 684 C C . LEU A 1 96 ? 3.697 11.734 -5.137 1 98.5 96 LEU A C 1
ATOM 686 O O . LEU A 1 96 ? 2.576 11.734 -5.652 1 98.5 96 LEU A O 1
ATOM 690 N N . GLU A 1 97 ? 4.773 11.195 -5.707 1 97.69 97 GLU A N 1
ATOM 691 C CA . GLU A 1 97 ? 4.719 10.695 -7.078 1 97.69 97 GLU A CA 1
ATOM 692 C C . GLU A 1 97 ? 3.756 9.523 -7.195 1 97.69 97 GLU A C 1
ATOM 694 O O . GLU A 1 97 ? 3.084 9.359 -8.219 1 97.69 97 GLU A O 1
ATOM 699 N N . GLU A 1 98 ? 3.678 8.688 -6.16 1 96.12 98 GLU A N 1
ATOM 700 C CA . GLU A 1 98 ? 2.76 7.551 -6.188 1 96.12 98 GLU A CA 1
ATOM 701 C C . GLU A 1 98 ? 1.307 8.016 -6.121 1 96.12 98 GLU A C 1
ATOM 703 O O . GLU A 1 98 ? 0.48 7.602 -6.938 1 96.12 98 GLU A O 1
ATOM 708 N N . VAL A 1 99 ? 0.994 8.93 -5.246 1 97.06 99 VAL A N 1
ATOM 709 C CA . VAL A 1 99 ? -0.372 9.414 -5.059 1 97.06 99 VAL A CA 1
ATOM 710 C C . VAL A 1 99 ? -0.83 10.172 -6.305 1 97.06 99 VAL A C 1
ATOM 712 O O . VAL A 1 99 ? -1.93 9.93 -6.812 1 97.06 99 VAL A O 1
ATOM 715 N N . VAL A 1 100 ? 0.017 11.031 -6.828 1 96.75 100 VAL A N 1
ATOM 716 C CA . VAL A 1 100 ? -0.317 11.836 -7.996 1 96.75 100 VAL A CA 1
ATOM 717 C C . VAL A 1 100 ? -0.582 10.922 -9.195 1 96.75 100 VAL A C 1
ATOM 719 O O . VAL A 1 100 ? -1.574 11.102 -9.906 1 96.75 100 VAL A O 1
ATOM 722 N N . MET A 1 101 ? 0.261 9.953 -9.359 1 93.75 101 MET A N 1
ATOM 723 C CA . MET A 1 101 ? 0.11 9.078 -10.523 1 93.75 101 MET A CA 1
ATOM 724 C C . MET A 1 101 ? -1.095 8.156 -10.352 1 93.75 101 MET A C 1
ATOM 726 O O . MET A 1 101 ? -1.766 7.82 -11.328 1 93.75 101 MET A O 1
ATOM 730 N N . TYR A 1 102 ? -1.271 7.773 -9.125 1 92.69 102 TYR A N 1
ATOM 731 C CA . TYR A 1 102 ? -2.467 6.98 -8.867 1 92.69 102 TYR A CA 1
ATOM 732 C C . TYR A 1 102 ? -3.727 7.762 -9.219 1 92.69 102 TYR A C 1
ATOM 734 O O . TYR A 1 102 ? -4.617 7.246 -9.898 1 92.69 102 TYR A O 1
ATOM 742 N N . LEU A 1 103 ? -3.822 8.984 -8.836 1 93.44 103 LEU A N 1
ATOM 743 C CA . LEU A 1 103 ? -4.953 9.852 -9.141 1 93.44 103 LEU A CA 1
ATOM 744 C C . LEU A 1 103 ? -5.082 10.062 -10.641 1 93.44 103 LEU A C 1
ATOM 746 O O . LEU A 1 103 ? -6.191 10.023 -11.188 1 93.44 103 LEU A O 1
ATOM 750 N N . LYS A 1 104 ? -3.992 10.273 -11.211 1 91.44 104 LYS A N 1
ATOM 751 C CA . LYS A 1 104 ? -3.996 10.508 -12.648 1 91.44 104 LYS A CA 1
ATOM 752 C C . LYS A 1 104 ? -4.559 9.297 -13.398 1 91.44 104 LYS A C 1
ATOM 754 O O . LYS A 1 104 ? -5.312 9.453 -14.359 1 91.44 104 LYS A O 1
ATOM 759 N N . ARG A 1 105 ? -4.301 8.133 -12.867 1 87.25 105 ARG A N 1
ATOM 760 C CA . ARG A 1 105 ? -4.629 6.918 -13.602 1 87.25 105 ARG A CA 1
ATOM 761 C C . ARG A 1 105 ? -6.008 6.395 -13.211 1 87.25 105 ARG A C 1
ATOM 763 O O . ARG A 1 105 ? -6.719 5.824 -14.039 1 87.25 105 ARG A O 1
ATOM 770 N N . ARG A 1 106 ? -6.32 6.633 -11.953 1 87.88 106 ARG A N 1
ATOM 771 C CA . ARG A 1 106 ? -7.496 5.918 -11.461 1 87.88 106 ARG A CA 1
ATOM 772 C C . ARG A 1 106 ? -8.5 6.883 -10.844 1 87.88 106 ARG A C 1
ATOM 774 O O . ARG A 1 106 ? -9.578 6.469 -10.406 1 87.88 106 ARG A O 1
ATOM 781 N N . GLY A 1 107 ? -8.195 8.125 -10.828 1 88.69 107 GLY A N 1
ATOM 782 C CA . GLY A 1 107 ? -9.031 9.094 -10.141 1 88.69 107 GLY A CA 1
ATOM 783 C C . GLY A 1 107 ? -10.445 9.164 -10.695 1 88.69 107 GLY A C 1
ATOM 784 O O . GLY A 1 107 ? -11.414 9.227 -9.938 1 88.69 107 GLY A O 1
ATOM 785 N N . SER A 1 108 ? -10.609 9.141 -11.977 1 87.19 108 SER A N 1
ATOM 786 C CA . SER A 1 108 ? -11.914 9.266 -12.625 1 87.19 108 SER A CA 1
ATOM 787 C C . SER A 1 108 ? -12.789 8.055 -12.336 1 87.19 108 SER A C 1
ATOM 789 O O . SER A 1 108 ? -14 8.188 -12.156 1 87.19 108 SER A O 1
ATOM 791 N N . GLN A 1 109 ? -12.172 6.906 -12.164 1 82.88 109 GLN A N 1
ATOM 792 C CA . GLN A 1 109 ? -12.914 5.656 -12.031 1 82.88 109 GLN A CA 1
ATOM 793 C C . GLN A 1 109 ? -13.195 5.344 -10.562 1 82.88 109 GLN A C 1
ATOM 795 O O . GLN A 1 109 ? -14.25 4.805 -10.227 1 82.88 109 GLN A O 1
ATOM 800 N N . LEU A 1 110 ? -12.258 5.777 -9.703 1 83.31 110 LEU A N 1
ATOM 801 C CA . LEU A 1 110 ? -12.312 5.195 -8.367 1 83.31 110 LEU A CA 1
ATOM 802 C C . LEU A 1 110 ? -12.477 6.277 -7.309 1 83.31 110 LEU A C 1
ATOM 804 O O . LEU A 1 110 ? -12.82 5.984 -6.164 1 83.31 110 LEU A O 1
ATOM 808 N N . MET A 1 111 ? -12.289 7.516 -7.68 1 88.69 111 MET A N 1
ATOM 809 C CA . MET A 1 111 ? -12.234 8.539 -6.637 1 88.69 111 MET A CA 1
ATOM 810 C C . MET A 1 111 ? -13.117 9.734 -7 1 88.69 111 MET A C 1
ATOM 812 O O . MET A 1 111 ? -12.734 10.883 -6.766 1 88.69 111 MET A O 1
ATOM 816 N N . ASP A 1 112 ? -14.258 9.461 -7.602 1 87.81 112 ASP A N 1
ATOM 817 C CA . ASP A 1 112 ? -15.273 10.461 -7.914 1 87.81 112 ASP A CA 1
ATOM 818 C C . ASP A 1 112 ? -14.672 11.633 -8.688 1 87.81 112 ASP A C 1
ATOM 820 O O . ASP A 1 112 ? -14.992 12.789 -8.422 1 87.81 112 ASP A O 1
ATOM 824 N N . GLY A 1 113 ? -13.688 11.352 -9.469 1 91.25 113 GLY A N 1
ATOM 825 C CA . GLY A 1 113 ? -13.109 12.359 -10.352 1 91.25 113 GLY A CA 1
ATOM 826 C C . GLY A 1 113 ? -12.039 13.195 -9.68 1 91.25 113 GLY A C 1
ATOM 827 O O . GLY A 1 113 ? -11.641 14.234 -10.203 1 91.25 113 GLY A O 1
ATOM 828 N N . ALA A 1 114 ? -11.609 12.812 -8.5 1 93.81 114 ALA A N 1
ATOM 829 C CA . ALA A 1 114 ? -10.523 13.523 -7.828 1 93.81 114 ALA A CA 1
ATOM 830 C C . ALA A 1 114 ? -9.289 13.602 -8.719 1 93.81 114 ALA A C 1
ATOM 832 O O . ALA A 1 114 ? -8.953 12.648 -9.414 1 93.81 114 ALA A O 1
ATOM 833 N N . TYR A 1 115 ? -8.641 14.836 -8.711 1 94.75 115 TYR A N 1
ATOM 834 C CA . TYR A 1 115 ? -7.441 15.055 -9.508 1 94.75 115 TYR A CA 1
ATOM 835 C C . TYR A 1 115 ? -6.535 16.094 -8.859 1 94.75 115 TYR A C 1
ATOM 837 O O . TYR A 1 115 ? -6.918 16.734 -7.875 1 94.75 115 TYR A O 1
ATOM 845 N N . THR A 1 116 ? -5.332 16.109 -9.289 1 96.19 116 THR A N 1
ATOM 846 C CA . THR A 1 116 ? -4.418 17.188 -8.945 1 96.19 116 THR A CA 1
ATOM 847 C C . THR A 1 116 ? -4.027 17.984 -10.195 1 96.19 116 THR A C 1
ATOM 849 O O . THR A 1 116 ? -4.242 17.516 -11.312 1 96.19 116 THR A O 1
ATOM 852 N N . ARG A 1 117 ? -3.521 19.094 -9.961 1 96.19 117 ARG A N 1
ATOM 853 C CA . ARG A 1 117 ? -3.037 19.906 -11.07 1 96.19 117 ARG A CA 1
ATOM 854 C C . ARG A 1 117 ? -1.522 19.812 -11.203 1 96.19 117 ARG A C 1
ATOM 856 O O . ARG A 1 117 ? -0.896 20.641 -11.867 1 96.19 117 ARG A O 1
ATOM 863 N N . ILE A 1 118 ? -0.974 18.828 -10.68 1 96.25 118 ILE A N 1
ATOM 864 C CA . ILE A 1 118 ? 0.474 18.656 -10.711 1 96.25 118 ILE A CA 1
ATOM 865 C C . ILE A 1 118 ? 0.918 18.281 -12.125 1 96.25 118 ILE A C 1
ATOM 867 O O . ILE A 1 118 ? 0.299 17.438 -12.773 1 96.25 118 ILE A O 1
ATOM 871 N N . ASP A 1 119 ? 1.972 18.938 -12.617 1 95.75 119 ASP A N 1
ATOM 872 C CA . ASP A 1 119 ? 2.607 18.578 -13.883 1 95.75 119 ASP A CA 1
ATOM 873 C C . ASP A 1 119 ? 3.484 17.344 -13.719 1 95.75 119 ASP A C 1
ATOM 875 O O . ASP A 1 119 ? 4.621 17.438 -13.25 1 95.75 119 ASP A O 1
ATOM 879 N N . ILE A 1 120 ? 2.982 16.25 -14.188 1 94 120 ILE A N 1
ATOM 880 C CA . ILE A 1 120 ? 3.629 14.961 -13.945 1 94 120 ILE A CA 1
ATOM 881 C C . ILE A 1 120 ? 4.977 14.914 -14.664 1 94 120 ILE A C 1
ATOM 883 O O . ILE A 1 120 ? 5.844 14.109 -14.32 1 94 120 ILE A O 1
ATOM 887 N N . ARG A 1 121 ? 5.277 15.797 -15.625 1 93.06 121 ARG A N 1
ATOM 888 C CA . ARG A 1 121 ? 6.543 15.836 -16.344 1 93.06 121 ARG A CA 1
ATOM 889 C C . ARG A 1 121 ? 7.676 16.312 -15.445 1 93.06 121 ARG A C 1
ATOM 891 O O . ARG A 1 121 ? 8.852 16.141 -15.773 1 93.06 121 ARG A O 1
ATOM 898 N N . GLN A 1 122 ? 7.281 16.828 -14.305 1 96.62 122 GLN A N 1
ATOM 899 C CA . GLN A 1 122 ? 8.289 17.375 -13.406 1 96.62 122 GLN A CA 1
ATOM 900 C C . GLN A 1 122 ? 8.648 16.375 -12.305 1 96.62 122 GLN A C 1
ATOM 902 O O . GLN A 1 122 ? 9.57 16.625 -11.523 1 96.62 122 GLN A O 1
ATOM 907 N N . ILE A 1 123 ? 7.973 15.258 -12.25 1 96.31 123 ILE A N 1
ATOM 908 C CA . ILE A 1 123 ? 8.094 14.336 -11.125 1 96.31 123 ILE A CA 1
ATOM 909 C C . ILE A 1 123 ? 9.516 13.773 -11.078 1 96.31 123 ILE A C 1
ATOM 911 O O . ILE A 1 123 ? 10.156 13.797 -10.023 1 96.31 123 ILE A O 1
ATOM 915 N N . MET A 1 124 ? 10.039 13.352 -12.211 1 95.25 124 MET A N 1
ATOM 916 C CA . MET A 1 124 ? 11.359 12.727 -12.219 1 95.25 124 MET A CA 1
ATOM 917 C C . MET A 1 124 ? 12.438 13.734 -11.844 1 95.25 124 MET A C 1
ATOM 919 O O . MET A 1 124 ? 13.312 13.438 -11.031 1 95.25 124 MET A O 1
ATOM 923 N N . ALA A 1 125 ? 12.352 14.875 -12.461 1 96.5 125 ALA A N 1
ATOM 924 C CA . ALA A 1 125 ? 13.336 15.914 -12.164 1 96.5 125 ALA A CA 1
ATOM 925 C C . ALA A 1 125 ? 13.289 16.312 -10.695 1 96.5 125 ALA A C 1
ATOM 927 O O . ALA A 1 125 ? 14.336 16.516 -10.07 1 96.5 125 ALA A O 1
ATOM 92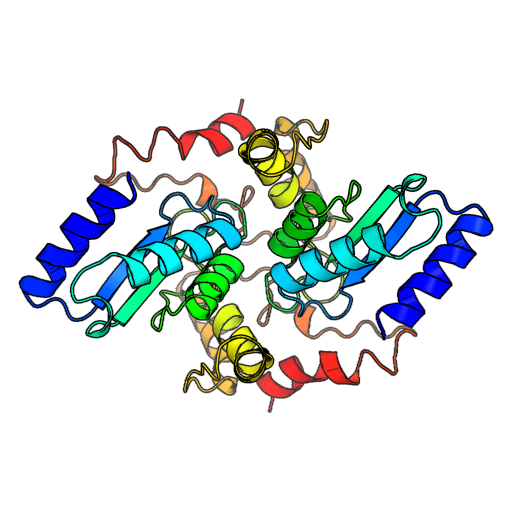8 N N . THR A 1 126 ? 12.094 16.406 -10.141 1 98.06 126 THR A N 1
ATOM 929 C CA . THR A 1 126 ? 11.922 16.766 -8.734 1 98.06 126 THR A CA 1
ATOM 930 C C . THR A 1 126 ? 12.461 15.664 -7.832 1 98.06 126 THR A C 1
ATOM 932 O O . THR A 1 126 ? 13.156 15.945 -6.848 1 98.06 126 THR A O 1
ATOM 935 N N . SER A 1 127 ? 12.109 14.43 -8.141 1 97.56 127 SER A N 1
ATOM 936 C CA . SER A 1 127 ? 12.641 13.289 -7.398 1 97.56 127 SER A CA 1
ATOM 937 C C . SER A 1 127 ? 14.164 13.312 -7.359 1 97.56 127 SER A C 1
ATOM 939 O O . SER A 1 127 ? 14.766 13.18 -6.289 1 97.56 127 SER A O 1
ATOM 941 N N . ASN A 1 128 ? 14.789 13.555 -8.5 1 97.5 128 ASN A N 1
ATOM 942 C CA . ASN A 1 128 ? 16.25 13.602 -8.594 1 97.5 128 ASN A CA 1
ATOM 943 C C . ASN A 1 128 ? 16.828 14.758 -7.793 1 97.5 128 ASN A C 1
ATOM 945 O O . ASN A 1 128 ? 17.859 14.602 -7.129 1 97.5 128 ASN A O 1
ATOM 949 N N . MET A 1 129 ? 16.172 15.875 -7.914 1 98.31 129 MET A N 1
ATOM 950 C CA . MET A 1 129 ? 16.609 17.047 -7.172 1 98.31 129 MET A CA 1
ATOM 951 C C . MET A 1 129 ? 16.594 16.781 -5.672 1 98.31 129 MET A C 1
ATOM 953 O O . MET A 1 129 ? 17.562 17.094 -4.965 1 98.31 129 MET A O 1
ATOM 957 N N . VAL A 1 130 ? 15.531 16.172 -5.156 1 98.25 130 VAL A N 1
ATOM 958 C CA . VAL A 1 130 ? 15.398 15.867 -3.734 1 98.25 130 VAL A CA 1
ATOM 959 C C . VAL A 1 130 ? 16.469 14.867 -3.311 1 98.25 130 VAL A C 1
ATOM 961 O O . VAL A 1 130 ? 17.094 15.031 -2.26 1 98.25 130 VAL A O 1
ATOM 964 N N . GLN A 1 131 ? 16.641 13.82 -4.121 1 97.44 131 GLN A N 1
ATOM 965 C CA . GLN A 1 131 ? 17.703 12.859 -3.83 1 97.44 131 GLN A CA 1
ATOM 966 C C . GLN A 1 131 ? 19.062 13.547 -3.73 1 97.44 131 GLN A C 1
ATOM 968 O O . GLN A 1 131 ? 19.828 13.289 -2.797 1 97.44 131 GLN A O 1
ATOM 973 N N . GLU A 1 132 ? 19.344 14.414 -4.656 1 97.38 132 GLU A N 1
ATOM 974 C CA . GLU A 1 132 ? 20.625 15.094 -4.715 1 97.38 132 GLU A CA 1
ATOM 975 C C . GLU A 1 132 ? 20.844 15.984 -3.494 1 97.38 132 GLU A C 1
ATOM 977 O O . GLU A 1 132 ? 21.906 15.953 -2.875 1 97.38 132 GLU A O 1
ATOM 982 N N . TYR A 1 133 ? 19.844 16.719 -3.084 1 97.75 133 TYR A N 1
ATOM 983 C CA . TYR A 1 133 ? 20.016 17.719 -2.029 1 97.75 133 TYR A CA 1
ATOM 984 C C . TYR A 1 133 ? 19.953 17.062 -0.653 1 97.75 133 TYR A C 1
ATOM 986 O O . TYR A 1 133 ? 20.562 17.562 0.3 1 97.75 133 TYR A O 1
ATOM 994 N N . THR A 1 134 ? 19.297 15.93 -0.533 1 95.94 134 THR A N 1
ATOM 995 C CA . THR A 1 134 ? 19.141 15.289 0.77 1 95.94 134 THR A CA 1
ATOM 996 C C . THR A 1 134 ? 20.203 14.211 0.964 1 95.94 134 THR A C 1
ATOM 998 O O . THR A 1 134 ? 20.5 13.828 2.096 1 95.94 134 THR A O 1
ATOM 1001 N N . GLY A 1 135 ? 20.656 13.633 -0.131 1 95.88 135 GLY A N 1
ATOM 1002 C CA . GLY A 1 135 ? 21.547 12.484 -0.064 1 95.88 135 GLY A CA 1
ATOM 1003 C C . GLY A 1 135 ? 20.828 11.18 0.18 1 95.88 135 GLY A C 1
ATOM 1004 O O . GLY A 1 135 ? 21.453 10.141 0.395 1 95.88 135 GLY A O 1
ATOM 1005 N N . LEU A 1 136 ? 19.531 11.242 0.182 1 95.31 136 LEU A N 1
ATOM 1006 C CA . LEU A 1 136 ? 18.719 10.047 0.361 1 95.31 136 LEU A CA 1
ATOM 1007 C C . LEU A 1 136 ? 18.422 9.383 -0.981 1 95.31 136 LEU A C 1
ATOM 1009 O O . LEU A 1 136 ? 17.594 9.875 -1.749 1 95.31 136 LEU A O 1
ATOM 1013 N N . TYR A 1 137 ? 19.016 8.281 -1.191 1 95.19 137 TYR A N 1
ATOM 1014 C CA . TYR A 1 137 ? 18.953 7.613 -2.486 1 95.19 137 TYR A CA 1
ATOM 1015 C C . TYR A 1 137 ? 17.594 6.977 -2.699 1 95.19 137 TYR A C 1
ATOM 1017 O O . TYR A 1 137 ? 16.984 6.461 -1.758 1 95.19 137 TYR A O 1
ATOM 1025 N N . VAL A 1 138 ? 17.203 6.965 -3.957 1 96.5 138 VAL A N 1
ATOM 1026 C CA . VAL A 1 138 ? 15.961 6.316 -4.391 1 96.5 138 VAL A CA 1
ATOM 1027 C C . VAL A 1 138 ? 16.266 4.887 -4.836 1 96.5 138 VAL A C 1
ATOM 1029 O O . VAL A 1 138 ? 17.109 4.664 -5.699 1 96.5 138 VAL A O 1
ATOM 1032 N N . GLN A 1 139 ? 15.625 3.98 -4.172 1 96.94 139 GLN A N 1
ATOM 1033 C CA . GLN A 1 139 ? 15.766 2.58 -4.551 1 96.94 139 GLN A CA 1
ATOM 1034 C C . GLN A 1 139 ? 15.398 2.363 -6.016 1 96.94 139 GLN A C 1
ATOM 1036 O O . GLN A 1 139 ? 14.43 2.953 -6.508 1 96.94 139 GLN A O 1
ATOM 1041 N N . ALA A 1 140 ? 16.078 1.436 -6.656 1 94.88 140 ALA A N 1
ATOM 1042 C CA . ALA A 1 140 ? 15.922 1.204 -8.094 1 94.88 140 ALA A CA 1
ATOM 1043 C C . ALA A 1 140 ? 14.492 0.79 -8.422 1 94.88 140 ALA A C 1
ATOM 1045 O O . ALA A 1 140 ? 13.984 1.101 -9.5 1 94.88 140 ALA A O 1
ATOM 1046 N N . HIS A 1 141 ? 13.789 0.183 -7.492 1 94.69 141 HIS A N 1
ATOM 1047 C CA . HIS A 1 141 ? 12.445 -0.339 -7.75 1 94.69 141 HIS A CA 1
ATOM 1048 C C . HIS A 1 141 ? 11.383 0.562 -7.137 1 94.69 141 HIS A C 1
ATOM 1050 O O . HIS A 1 141 ? 10.211 0.182 -7.066 1 94.69 141 HIS A O 1
ATOM 1056 N N . LYS A 1 142 ? 11.805 1.733 -6.66 1 96.19 142 LYS A N 1
ATOM 1057 C CA . LYS A 1 142 ? 10.812 2.658 -6.125 1 96.19 142 LYS A CA 1
ATOM 1058 C C . LYS A 1 142 ? 9.742 2.975 -7.164 1 96.19 142 LYS A C 1
ATOM 1060 O O . LYS A 1 142 ? 10.055 3.404 -8.281 1 96.19 142 LYS A O 1
ATOM 1065 N N . PRO A 1 143 ? 8.461 2.76 -6.816 1 94.81 143 PRO A N 1
ATOM 1066 C CA . PRO A 1 143 ? 7.402 3.016 -7.797 1 94.81 143 PRO A CA 1
ATOM 1067 C C . PRO A 1 143 ? 7.488 4.414 -8.406 1 94.81 143 PRO A C 1
ATOM 1069 O O . PRO A 1 143 ? 7.746 5.387 -7.695 1 94.81 143 PRO A O 1
ATOM 1072 N N . ILE A 1 144 ? 7.324 4.52 -9.742 1 94 144 ILE A N 1
ATOM 1073 C CA . ILE A 1 144 ? 7.207 5.738 -10.531 1 94 144 ILE A CA 1
ATOM 1074 C C . ILE A 1 144 ? 8.594 6.312 -10.812 1 94 144 ILE A C 1
ATOM 1076 O O . ILE A 1 144 ? 8.922 6.641 -11.953 1 94 144 ILE A O 1
ATOM 1080 N N . VAL A 1 145 ? 9.539 6.324 -9.812 1 95.62 145 VAL A N 1
ATOM 1081 C CA . VAL A 1 145 ? 10.719 7.152 -10.008 1 95.62 145 VAL A CA 1
ATOM 1082 C C . VAL A 1 145 ? 11.977 6.281 -9.977 1 95.62 145 VAL A C 1
ATOM 1084 O O . VAL A 1 145 ? 13.078 6.754 -10.266 1 95.62 145 VAL A O 1
ATOM 1087 N N . GLY A 1 146 ? 11.828 5.031 -9.578 1 94.31 146 GLY A N 1
ATOM 1088 C CA . GLY A 1 146 ? 12.984 4.156 -9.594 1 94.31 146 GLY A CA 1
ATOM 1089 C C . GLY A 1 146 ? 13.531 3.908 -10.984 1 94.31 146 GLY A C 1
ATOM 1090 O O . GLY A 1 146 ? 12.773 3.824 -11.953 1 94.31 146 GLY A O 1
ATOM 1091 N N . ALA A 1 147 ? 14.82 3.727 -11.031 1 91.06 147 ALA A N 1
ATOM 1092 C CA . ALA A 1 147 ? 15.508 3.576 -12.305 1 91.06 147 ALA A CA 1
ATOM 1093 C C . ALA A 1 147 ? 14.984 2.363 -13.07 1 91.06 147 ALA A C 1
ATOM 1095 O O . ALA A 1 147 ? 14.969 2.357 -14.305 1 91.06 147 ALA A O 1
ATOM 1096 N N . ASN A 1 148 ? 14.508 1.343 -12.375 1 89.19 148 ASN A N 1
ATOM 1097 C CA . ASN A 1 148 ? 14.109 0.089 -13.008 1 89.19 148 ASN A CA 1
ATOM 1098 C C . ASN A 1 148 ? 12.672 0.145 -13.516 1 89.19 148 ASN A C 1
ATOM 1100 O O . ASN A 1 148 ? 12.227 -0.749 -14.234 1 89.19 148 ASN A O 1
ATOM 1104 N N . CYS A 1 149 ? 11.984 1.187 -13.094 1 84.62 149 CYS A N 1
ATOM 1105 C CA . CYS A 1 149 ? 10.57 1.271 -13.461 1 84.62 149 CYS A CA 1
ATOM 1106 C C . CYS A 1 149 ? 10.406 1.325 -14.977 1 84.62 149 CYS A C 1
ATOM 1108 O O . CYS A 1 149 ? 9.352 0.983 -15.508 1 84.62 149 CYS A O 1
ATOM 1110 N N . PHE A 1 150 ? 11.555 1.67 -15.625 1 70.94 150 PHE A N 1
ATOM 1111 C CA . PHE A 1 150 ? 11.484 1.966 -17.047 1 70.94 150 PHE A CA 1
ATOM 1112 C C . PHE A 1 150 ? 12.188 0.888 -17.859 1 70.94 150 PHE A C 1
ATOM 1114 O O . PHE A 1 150 ? 12.32 1.009 -19.078 1 70.94 150 PHE A O 1
ATOM 1121 N N . VAL A 1 151 ? 12.758 0.016 -17.188 1 59.88 151 VAL A N 1
ATOM 1122 C CA . VAL A 1 151 ? 13.539 -0.996 -17.891 1 59.88 151 VAL A CA 1
ATOM 1123 C C . VAL A 1 151 ? 12.625 -2.135 -18.328 1 59.88 151 VAL A C 1
ATOM 1125 O O . VAL A 1 151 ? 11.836 -2.652 -17.531 1 59.88 151 VAL A O 1
ATOM 1128 N N . HIS A 1 152 ? 12.094 -1.938 -19.516 1 50.25 152 HIS A N 1
ATOM 1129 C CA . HIS A 1 152 ? 11.266 -3.004 -20.062 1 50.25 152 HIS A CA 1
ATOM 1130 C C . HIS A 1 152 ? 12.07 -4.289 -20.25 1 50.25 152 HIS A C 1
ATOM 1132 O O . HIS A 1 152 ? 13.203 -4.254 -20.734 1 50.25 152 HIS A O 1
ATOM 1138 N N . GLU A 1 153 ? 11.93 -5.285 -19.391 1 46.41 153 GLU A N 1
ATOM 1139 C CA . GLU A 1 153 ? 12.562 -6.539 -19.781 1 46.41 153 GLU A CA 1
ATOM 1140 C C . GLU A 1 153 ? 12.125 -6.969 -21.188 1 46.41 153 GLU A C 1
ATOM 1142 O O . GLU A 1 153 ? 10.977 -6.75 -21.578 1 46.41 153 GLU A O 1
ATOM 1147 N N . ASN A 1 154 ? 13.039 -7.027 -22.125 1 37.09 154 ASN A N 1
ATOM 1148 C CA . ASN A 1 154 ? 12.953 -7.473 -23.5 1 37.09 154 ASN A CA 1
ATOM 1149 C C . ASN A 1 154 ? 11.969 -8.633 -23.672 1 37.09 154 ASN A C 1
ATOM 1151 O O . ASN A 1 154 ? 11.805 -9.164 -24.766 1 37.09 154 ASN A O 1
ATOM 1155 N N . GLY A 1 155 ? 11.836 -9.602 -22.719 1 34.78 155 GLY A N 1
ATOM 1156 C CA . GLY A 1 155 ? 11.273 -10.836 -23.25 1 34.78 155 GLY A CA 1
ATOM 1157 C C . GLY A 1 155 ? 9.852 -10.672 -23.734 1 34.78 155 GLY A C 1
ATOM 1158 O O . GLY A 1 155 ? 9.266 -9.594 -23.641 1 34.78 155 GLY A O 1
ATOM 1159 N N . ILE A 1 156 ? 9 -11.898 -23.984 1 35.75 156 ILE A N 1
ATOM 1160 C CA . ILE A 1 156 ? 7.824 -12.344 -24.719 1 35.75 156 ILE A CA 1
ATOM 1161 C C . ILE A 1 156 ? 6.582 -11.617 -24.219 1 35.75 156 ILE A C 1
ATOM 1163 O O . ILE A 1 156 ? 5.496 -11.766 -24.781 1 35.75 156 ILE A O 1
ATOM 1167 N N . GLN A 1 157 ? 6.422 -11.383 -22.953 1 36.84 157 GLN A N 1
ATOM 1168 C CA . GLN A 1 157 ? 5.051 -11.016 -22.625 1 36.84 157 GLN A CA 1
ATOM 1169 C C . GLN A 1 157 ? 4.699 -9.641 -23.203 1 36.84 157 GLN A C 1
ATOM 1171 O O . GLN A 1 157 ? 4.988 -8.617 -22.594 1 36.84 157 GLN A O 1
ATOM 1176 N N . GLN A 1 158 ? 5.066 -9.258 -24.391 1 34.22 158 GLN A N 1
ATOM 1177 C CA . GLN A 1 158 ? 5.016 -8.117 -25.297 1 34.22 158 GLN A CA 1
ATOM 1178 C C . GLN A 1 158 ? 3.676 -7.391 -25.203 1 34.22 158 GLN A C 1
ATOM 1180 O O . GLN A 1 158 ? 3.631 -6.16 -25.156 1 34.22 158 GLN A O 1
ATOM 1185 N N . ASP A 1 159 ? 2.586 -7.949 -25.859 1 35.94 159 ASP A N 1
ATOM 1186 C CA . ASP A 1 159 ? 1.54 -7.234 -26.594 1 35.94 159 ASP A CA 1
ATOM 1187 C C . ASP A 1 159 ? 0.637 -6.461 -25.625 1 35.94 159 ASP A C 1
ATOM 1189 O O . ASP A 1 159 ? 0.293 -5.309 -25.891 1 35.94 159 ASP A O 1
ATOM 1193 N N . GLY A 1 160 ? -0.094 -7.207 -24.844 1 37.16 160 GLY A N 1
ATOM 1194 C CA . GLY A 1 160 ? -1.191 -6.602 -24.094 1 37.16 160 GLY A CA 1
ATOM 1195 C C . GLY A 1 160 ? -0.726 -5.695 -22.969 1 37.16 160 GLY A C 1
ATOM 1196 O O . GLY A 1 160 ? -1.448 -4.785 -22.562 1 37.16 160 GLY A O 1
ATOM 1197 N N . MET A 1 161 ? 0.283 -6.074 -22.281 1 38.88 161 MET A N 1
ATOM 1198 C CA . MET A 1 161 ? 0.822 -5.422 -21.094 1 38.88 161 MET A CA 1
ATOM 1199 C C . MET A 1 161 ? 1.593 -4.16 -21.469 1 38.88 161 MET A C 1
ATOM 1201 O O . MET A 1 161 ? 1.866 -3.318 -20.609 1 38.88 161 MET A O 1
ATOM 1205 N N . LEU A 1 162 ? 2.193 -4.16 -22.594 1 41.78 162 LEU A N 1
ATOM 1206 C CA . LEU A 1 162 ? 2.867 -2.957 -23.062 1 41.78 162 LEU A CA 1
ATOM 1207 C C . LEU A 1 162 ? 1.901 -1.776 -23.109 1 41.78 162 LEU A C 1
ATOM 1209 O O . LEU A 1 162 ? 2.311 -0.629 -22.922 1 41.78 162 LEU A O 1
ATOM 1213 N N . LYS A 1 163 ? 0.723 -2.084 -23.578 1 40.75 163 LYS A N 1
ATOM 1214 C CA . LYS A 1 163 ? -0.156 -0.942 -23.812 1 40.75 163 LYS A CA 1
ATOM 1215 C C . LYS A 1 163 ? -0.419 -0.172 -22.516 1 40.75 163 LYS A C 1
ATOM 1217 O O . LYS A 1 163 ? -0.458 1.061 -22.516 1 40.75 163 LYS A O 1
ATOM 1222 N N . ASN A 1 164 ? -0.775 -0.896 -21.469 1 42.41 164 ASN A N 1
ATOM 1223 C CA . ASN A 1 164 ? -1.178 -0.149 -20.281 1 42.41 164 ASN A CA 1
ATOM 1224 C C . ASN A 1 164 ? 0.032 0.344 -19.5 1 42.41 164 ASN A C 1
ATOM 1226 O O . ASN A 1 164 ? -0.053 1.344 -18.781 1 42.41 164 ASN A O 1
ATOM 1230 N N . ARG A 1 165 ? 1.095 -0.566 -19.406 1 45.38 165 ARG A N 1
ATOM 1231 C CA . ARG A 1 165 ? 2.357 -0.344 -18.703 1 45.38 165 ARG A CA 1
ATOM 1232 C C . ARG A 1 165 ? 3.016 0.952 -19.172 1 45.38 165 ARG A C 1
ATOM 1234 O O . ARG A 1 165 ? 3.574 1.694 -18.359 1 45.38 165 ARG A O 1
ATOM 1241 N N . SER A 1 166 ? 3.297 0.985 -20.5 1 46.44 166 SER A N 1
ATOM 1242 C CA . SER A 1 166 ? 3.918 2.037 -21.297 1 46.44 166 SER A CA 1
ATOM 1243 C C . SER A 1 166 ? 3.346 3.406 -20.953 1 46.44 166 SER A C 1
ATOM 1245 O O . SER A 1 166 ? 3.939 4.438 -21.281 1 46.44 166 SER A O 1
ATOM 1247 N N . ASP A 1 167 ? 2.281 3.262 -20.281 1 53.16 167 ASP A N 1
ATOM 1248 C CA . ASP A 1 167 ? 1.582 4.543 -20.312 1 53.16 167 ASP A CA 1
ATOM 1249 C C . ASP A 1 167 ? 2.057 5.457 -19.188 1 53.16 167 ASP A C 1
ATOM 1251 O O . ASP A 1 167 ? 2.195 6.668 -19.375 1 53.16 167 ASP A O 1
ATOM 1255 N N . ILE A 1 168 ? 2.266 4.863 -18.016 1 54.72 168 ILE A N 1
ATOM 1256 C CA . ILE A 1 168 ? 2.664 5.824 -16.984 1 54.72 168 ILE A CA 1
ATOM 1257 C C . ILE A 1 168 ? 3.986 6.48 -17.375 1 54.72 168 ILE A C 1
ATOM 1259 O O . ILE A 1 168 ? 4.125 7.703 -17.312 1 54.72 168 ILE A O 1
ATOM 1263 N N . LEU A 1 169 ? 4.918 5.484 -17.766 1 53.75 169 LEU A N 1
ATOM 1264 C CA . LEU A 1 169 ? 6.258 5.945 -18.109 1 53.75 169 LEU A CA 1
ATOM 1265 C C . LEU A 1 169 ? 6.227 6.848 -19.328 1 53.75 169 LEU A C 1
ATOM 1267 O O . LEU A 1 169 ? 6.941 7.852 -19.391 1 53.75 169 LEU A O 1
ATOM 1271 N N . TYR A 1 170 ? 5.402 6.344 -20.141 1 53.62 170 TYR A N 1
ATOM 1272 C CA . TYR A 1 170 ? 5.277 7.16 -21.344 1 53.62 170 TYR A CA 1
ATOM 1273 C C . TYR A 1 170 ? 4.73 8.547 -21.016 1 53.62 170 TYR A C 1
ATOM 1275 O O . TYR A 1 170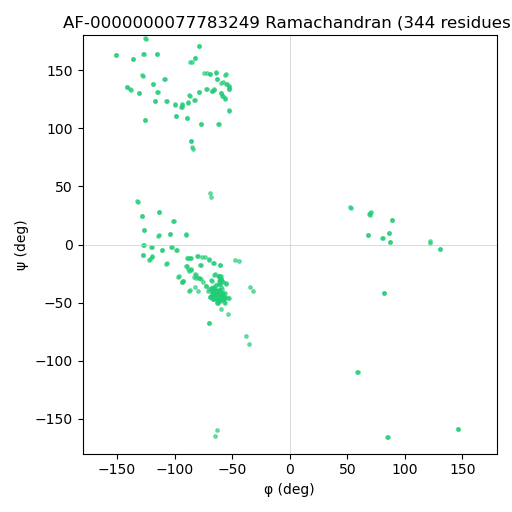 ? 5.129 9.539 -21.625 1 53.62 170 TYR A O 1
ATOM 1283 N N . GLU A 1 171 ? 3.99 8.539 -19.938 1 58.88 171 GLU A N 1
ATOM 1284 C CA . GLU A 1 171 ? 3.379 9.812 -19.562 1 58.88 171 GLU A CA 1
ATOM 1285 C C . GLU A 1 171 ? 4.363 10.695 -18.812 1 58.88 171 GLU A C 1
ATOM 1287 O O . GLU A 1 171 ? 4.289 11.93 -18.875 1 58.88 171 GLU A O 1
ATOM 1292 N N . LEU A 1 172 ? 5.281 10.047 -18.125 1 60.38 172 LEU A N 1
ATOM 1293 C CA . LEU A 1 172 ? 6.23 10.828 -17.344 1 60.38 172 LEU A CA 1
ATOM 1294 C C . LEU A 1 172 ? 7.32 11.414 -18.234 1 60.38 172 LEU A C 1
ATOM 1296 O O . LEU A 1 172 ? 7.969 12.391 -17.859 1 60.38 172 LEU A O 1
ATOM 1300 N N . LYS A 1 173 ? 7.652 10.758 -19.344 1 50.88 173 LYS A N 1
ATOM 1301 C CA . LYS A 1 173 ? 8.727 11.203 -20.234 1 50.88 173 LYS A CA 1
ATOM 1302 C C . LYS A 1 173 ? 8.211 12.172 -21.281 1 50.88 173 LYS A C 1
ATOM 1304 O O . LYS A 1 173 ? 8.992 12.883 -21.922 1 50.88 173 LYS A O 1
ATOM 1309 N N . LYS A 1 174 ? 6.855 12.125 -21.531 1 42.81 174 LYS A N 1
ATOM 1310 C CA . LYS A 1 174 ? 6.426 13.102 -22.531 1 42.81 174 LYS A CA 1
ATOM 1311 C C . LYS A 1 174 ? 6.191 14.469 -21.906 1 42.81 174 LYS A C 1
ATOM 1313 O O . LYS A 1 174 ? 5.656 14.562 -20.797 1 42.81 174 LYS A O 1
ATOM 1318 N N . SER B 1 1 ? -9.008 -9.25 -17.719 1 62.5 1 SER B N 1
ATOM 1319 C CA . SER B 1 1 ? -9.82 -10.422 -18.047 1 62.5 1 SER B CA 1
ATOM 1320 C C . SER B 1 1 ? -11.203 -10.336 -17.406 1 62.5 1 SER B C 1
ATOM 1322 O O . SER B 1 1 ? -11.359 -9.766 -16.328 1 62.5 1 SER B O 1
ATOM 1324 N N . GLU B 1 2 ? -12.219 -10.797 -18.156 1 84.25 2 GLU B N 1
ATOM 1325 C CA . GLU B 1 2 ? -13.57 -10.883 -17.594 1 84.25 2 GLU B CA 1
ATOM 1326 C C . GLU B 1 2 ? -13.633 -11.898 -16.469 1 84.25 2 GLU B C 1
ATOM 1328 O O . GLU B 1 2 ? -13.078 -12.992 -16.578 1 84.25 2 GLU B O 1
ATOM 1333 N N . LYS B 1 3 ? -14.242 -11.539 -15.383 1 89.31 3 LYS B N 1
ATOM 1334 C CA . LYS B 1 3 ? -14.25 -12.336 -14.156 1 89.31 3 LYS B CA 1
ATOM 1335 C C . LYS B 1 3 ? -14.867 -13.711 -14.398 1 89.31 3 LYS B C 1
ATOM 1337 O O . LYS B 1 3 ? -14.375 -14.711 -13.875 1 89.31 3 LYS B O 1
ATOM 1342 N N . GLU B 1 4 ? -15.891 -13.766 -15.242 1 92.88 4 GLU B N 1
ATOM 1343 C CA . GLU B 1 4 ? -16.547 -15.039 -15.531 1 92.88 4 GLU B CA 1
ATOM 1344 C C . GLU B 1 4 ? -15.609 -15.984 -16.281 1 92.88 4 GLU B C 1
ATOM 1346 O O . GLU B 1 4 ? -15.586 -17.188 -16 1 92.88 4 GLU B O 1
ATOM 1351 N N . PHE B 1 5 ? -14.898 -15.445 -17.156 1 93.88 5 PHE B N 1
ATOM 1352 C CA . PHE B 1 5 ? -13.922 -16.234 -17.906 1 93.88 5 PHE B CA 1
ATOM 1353 C C . PHE B 1 5 ? -12.82 -16.75 -16.984 1 93.88 5 PHE B C 1
ATOM 1355 O O . PHE B 1 5 ? -12.383 -17.891 -17.094 1 93.88 5 PHE B O 1
ATOM 1362 N N . LEU B 1 6 ? -12.422 -15.906 -16.062 1 93.31 6 LEU B N 1
ATOM 1363 C CA . LEU B 1 6 ? -11.406 -16.297 -15.086 1 93.31 6 LEU B CA 1
ATOM 1364 C C . LEU B 1 6 ? -11.891 -17.469 -14.234 1 93.31 6 LEU B C 1
ATOM 1366 O O . LEU B 1 6 ? -11.148 -18.422 -14.016 1 93.31 6 LEU B O 1
ATOM 1370 N N . CYS B 1 7 ? -13.109 -17.438 -13.867 1 96.12 7 CYS B N 1
ATOM 1371 C CA . CYS B 1 7 ? -13.672 -18.516 -13.078 1 96.12 7 CYS B CA 1
ATOM 1372 C C . CYS B 1 7 ? -13.688 -19.812 -13.859 1 96.12 7 CYS B C 1
ATOM 1374 O O . CYS B 1 7 ? -13.375 -20.875 -13.32 1 96.12 7 CYS B O 1
ATOM 1376 N N . LYS B 1 8 ? -14.078 -19.719 -15.047 1 96.25 8 LYS B N 1
ATOM 1377 C CA . LYS B 1 8 ? -14.148 -20.891 -15.906 1 96.25 8 LYS B CA 1
ATOM 1378 C C . LYS B 1 8 ? -12.773 -21.531 -16.062 1 96.25 8 LYS B C 1
ATOM 1380 O O . LYS B 1 8 ? -12.625 -22.75 -15.898 1 96.25 8 LYS B O 1
ATOM 1385 N N . ILE B 1 9 ? -11.773 -20.75 -16.344 1 96 9 ILE B N 1
ATOM 1386 C CA . ILE B 1 9 ? -10.43 -21.266 -16.562 1 96 9 ILE B CA 1
ATOM 1387 C C . ILE B 1 9 ? -9.875 -21.844 -15.273 1 96 9 ILE B C 1
ATOM 1389 O O . ILE B 1 9 ? -9.258 -22.922 -15.281 1 96 9 ILE B O 1
ATOM 1393 N N . LEU B 1 10 ? -10.102 -21.172 -14.195 1 96.56 10 LEU B N 1
ATOM 1394 C CA . LEU B 1 10 ? -9.625 -21.656 -12.898 1 96.56 10 LEU B CA 1
ATOM 1395 C C . LEU B 1 10 ? -10.32 -22.969 -12.531 1 96.56 10 LEU B C 1
ATOM 1397 O O . LEU B 1 10 ? -9.672 -23.906 -12.055 1 96.56 10 LEU B O 1
ATOM 1401 N N . GLY B 1 11 ? -11.594 -23.031 -12.82 1 97.31 11 GLY B N 1
ATOM 1402 C CA . GLY B 1 11 ? -12.32 -24.266 -12.555 1 97.31 11 GLY B CA 1
ATOM 1403 C C . GLY B 1 11 ? -11.766 -25.453 -13.312 1 97.31 11 GLY B C 1
ATOM 1404 O O . GLY B 1 11 ? -11.562 -26.531 -12.742 1 97.31 11 GLY B O 1
ATOM 1405 N N . GLU B 1 12 ? -11.469 -25.234 -14.516 1 97.81 12 GLU B N 1
ATOM 1406 C CA . GLU B 1 12 ? -10.93 -26.312 -15.352 1 97.81 12 GLU B CA 1
ATOM 1407 C C . GLU B 1 12 ? -9.531 -26.719 -14.891 1 97.81 12 GLU B C 1
ATOM 1409 O O . GLU B 1 12 ? -9.172 -27.891 -14.93 1 97.81 12 GLU B O 1
ATOM 1414 N N . THR B 1 13 ? -8.758 -25.719 -14.484 1 97.44 13 THR B N 1
ATOM 1415 C CA . THR B 1 13 ? -7.41 -25.984 -14 1 97.44 13 THR B CA 1
ATOM 1416 C C . THR B 1 13 ? -7.457 -26.797 -12.703 1 97.44 13 THR B C 1
ATOM 1418 O O . THR B 1 13 ? -6.648 -27.703 -12.508 1 97.44 13 THR B O 1
ATOM 1421 N N . ILE B 1 14 ? -8.398 -26.516 -11.875 1 97.56 14 ILE B N 1
ATOM 1422 C CA . ILE B 1 14 ? -8.57 -27.234 -10.609 1 97.56 14 ILE B CA 1
ATOM 1423 C C . ILE B 1 14 ? -9 -28.672 -10.891 1 97.56 14 ILE B C 1
ATOM 1425 O O . ILE B 1 14 ? -8.445 -29.609 -10.305 1 97.56 14 ILE B O 1
ATOM 1429 N N . LYS B 1 15 ? -9.938 -28.812 -11.82 1 97.44 15 LYS B N 1
ATOM 1430 C CA . LYS B 1 15 ? -10.391 -30.141 -12.227 1 97.44 15 LYS B CA 1
ATOM 1431 C C . LYS B 1 15 ? -9.234 -30.969 -12.758 1 97.44 15 LYS B C 1
ATOM 1433 O O . LYS B 1 15 ? -9.195 -32.188 -12.562 1 97.44 15 LYS B O 1
ATOM 1438 N N . ALA B 1 16 ? -8.312 -30.266 -13.352 1 98.19 16 ALA B N 1
ATOM 1439 C CA . ALA B 1 16 ? -7.168 -30.938 -13.961 1 98.19 16 ALA B CA 1
ATOM 1440 C C . ALA B 1 16 ? -6.121 -31.297 -12.906 1 98.19 16 ALA B C 1
ATOM 1442 O O . ALA B 1 16 ? -5.121 -31.938 -13.211 1 98.19 16 ALA B O 1
ATOM 1443 N N . GLY B 1 17 ? -6.277 -30.781 -11.648 1 98.12 17 GLY B N 1
ATOM 1444 C CA . GLY B 1 17 ? -5.422 -31.266 -10.586 1 98.12 17 GLY B CA 1
ATOM 1445 C C . GLY B 1 17 ? -4.609 -30.172 -9.914 1 98.12 17 GLY B C 1
ATOM 1446 O O . GLY B 1 17 ? -3.768 -30.453 -9.062 1 98.12 17 GLY B O 1
ATOM 1447 N N . ALA B 1 18 ? -4.793 -28.906 -10.352 1 97.62 18 ALA B N 1
ATOM 1448 C CA . ALA B 1 18 ? -4.086 -27.812 -9.688 1 97.62 18 ALA B CA 1
ATOM 1449 C C . ALA B 1 18 ? -4.426 -27.766 -8.203 1 97.62 18 ALA B C 1
ATOM 1451 O O . ALA B 1 18 ? -5.582 -27.953 -7.816 1 97.62 18 ALA B O 1
ATOM 1452 N N . THR B 1 19 ? -3.463 -27.516 -7.398 1 98.12 19 THR B N 1
ATOM 1453 C CA . THR B 1 19 ? -3.662 -27.438 -5.953 1 98.12 19 THR B CA 1
ATOM 1454 C C . THR B 1 19 ? -3.57 -25.984 -5.477 1 98.12 19 THR B C 1
ATOM 1456 O O . THR B 1 19 ? -3.967 -25.672 -4.352 1 98.12 19 THR B O 1
ATOM 1459 N N . THR B 1 20 ? -3.006 -25.156 -6.348 1 98 20 THR B N 1
ATOM 1460 C CA . THR B 1 20 ? -2.902 -23.719 -6.102 1 98 20 THR B CA 1
ATOM 1461 C C . THR B 1 20 ? -3.232 -22.938 -7.363 1 98 20 THR B C 1
ATOM 1463 O O . THR B 1 20 ? -2.801 -23.297 -8.461 1 98 20 THR B O 1
ATOM 1466 N N . VAL B 1 21 ? -4.051 -21.938 -7.219 1 96.31 21 VAL B N 1
ATOM 1467 C CA . VAL B 1 21 ? -4.328 -21.016 -8.32 1 96.31 21 VAL B CA 1
ATOM 1468 C C . VAL B 1 21 ? -3.805 -19.625 -7.969 1 96.31 21 VAL B C 1
ATOM 1470 O O . VAL B 1 21 ? -4.031 -19.125 -6.863 1 96.31 21 VAL B O 1
ATOM 1473 N N . ASN B 1 22 ? -3.055 -19.031 -8.914 1 94.5 22 ASN B N 1
ATOM 1474 C CA . ASN B 1 22 ? -2.4 -17.75 -8.664 1 94.5 22 ASN B CA 1
ATOM 1475 C C . ASN B 1 22 ? -3.088 -16.609 -9.406 1 94.5 22 ASN B C 1
ATOM 1477 O O . ASN B 1 22 ? -3.295 -16.703 -10.617 1 94.5 22 ASN B O 1
ATOM 1481 N N . LEU B 1 23 ? -3.482 -15.648 -8.648 1 90.56 23 LEU B N 1
ATOM 1482 C CA . LEU B 1 23 ? -4.055 -14.422 -9.211 1 90.56 23 LEU B CA 1
ATOM 1483 C C . LEU B 1 23 ? -3.012 -13.312 -9.273 1 90.56 23 LEU B C 1
ATOM 1485 O O . LEU B 1 23 ? -2.518 -12.859 -8.242 1 90.56 23 LEU B O 1
ATOM 1489 N N . GLY B 1 24 ? -2.592 -12.953 -10.477 1 85.94 24 GLY B N 1
ATOM 1490 C CA . GLY B 1 24 ? -1.573 -11.93 -10.68 1 85.94 24 GLY B CA 1
ATOM 1491 C C . GLY B 1 24 ? -2.15 -10.578 -11.055 1 85.94 24 GLY B C 1
ATOM 1492 O O . GLY B 1 24 ? -3.062 -10.492 -11.875 1 85.94 24 GLY B O 1
ATOM 1493 N N . ASP B 1 25 ? -1.87 -9.586 -10.258 1 77.69 25 ASP B N 1
ATOM 1494 C CA . ASP B 1 25 ? -2.008 -8.219 -10.742 1 77.69 25 ASP B CA 1
ATOM 1495 C C . ASP B 1 25 ? -0.749 -7.766 -11.477 1 77.69 25 ASP B C 1
ATOM 1497 O O . ASP B 1 25 ? 0.115 -7.105 -10.891 1 77.69 25 ASP B O 1
ATOM 1501 N N . THR B 1 26 ? -0.662 -8.117 -12.742 1 67.62 26 THR B N 1
ATOM 1502 C CA . THR B 1 26 ? 0.583 -7.949 -13.484 1 67.62 26 THR B CA 1
ATOM 1503 C C . THR B 1 26 ? 0.769 -6.496 -13.906 1 67.62 26 THR B C 1
ATOM 1505 O O . THR B 1 26 ? 1.891 -6.059 -14.172 1 67.62 26 THR B O 1
ATOM 1508 N N . VAL B 1 27 ? -0.365 -5.836 -13.836 1 66.62 27 VAL B N 1
ATOM 1509 C CA . VAL B 1 27 ? -0.236 -4.445 -14.25 1 66.62 27 VAL B CA 1
ATOM 1510 C C . VAL B 1 27 ? 0.116 -3.576 -13.047 1 66.62 27 VAL B C 1
ATOM 1512 O O . VAL B 1 27 ? 0.722 -2.512 -13.195 1 66.62 27 VAL B O 1
ATOM 1515 N N . GLY B 1 28 ? -0.117 -4.055 -11.852 1 69.38 28 GLY B N 1
ATOM 1516 C CA . GLY B 1 28 ? 0.301 -3.369 -10.633 1 69.38 28 GLY B CA 1
ATOM 1517 C C . GLY B 1 28 ? -0.485 -2.102 -10.367 1 69.38 28 GLY B C 1
ATOM 1518 O O . GLY B 1 28 ? 0.055 -1.133 -9.828 1 69.38 28 GLY B O 1
ATOM 1519 N N . ILE B 1 29 ? -1.815 -2.057 -10.891 1 74.75 29 ILE B N 1
ATOM 1520 C CA . ILE B 1 29 ? -2.539 -0.797 -10.766 1 74.75 29 ILE B CA 1
ATOM 1521 C C . ILE B 1 29 ? -3.805 -1.006 -9.938 1 74.75 29 ILE B C 1
ATOM 1523 O O . ILE B 1 29 ? -4.531 -0.052 -9.648 1 74.75 29 ILE B O 1
ATOM 1527 N N . ASN B 1 30 ? -4.047 -2.236 -9.539 1 83.5 30 ASN B N 1
ATOM 1528 C CA . ASN B 1 30 ? -5.266 -2.486 -8.781 1 83.5 30 ASN B CA 1
ATOM 1529 C C . ASN B 1 30 ? -5.199 -1.856 -7.391 1 83.5 30 ASN B C 1
ATOM 1531 O O . ASN B 1 30 ? -4.137 -1.833 -6.766 1 83.5 30 ASN B O 1
ATOM 1535 N N . MET B 1 31 ? -6.355 -1.44 -6.961 1 87.12 31 MET B N 1
ATOM 1536 C CA . MET B 1 31 ? -6.48 -1.019 -5.57 1 87.12 31 MET B CA 1
ATOM 1537 C C . MET B 1 31 ? -6.785 -2.209 -4.664 1 87.12 31 MET B C 1
ATOM 1539 O O . MET B 1 31 ? -7.348 -3.207 -5.113 1 87.12 31 MET B O 1
ATOM 1543 N N . PRO B 1 32 ? -6.438 -1.971 -3.441 1 92.19 32 PRO B N 1
ATOM 1544 C CA . PRO B 1 32 ? -6.668 -3.076 -2.506 1 92.19 32 PRO B CA 1
ATOM 1545 C C . PRO B 1 32 ? -8.117 -3.549 -2.502 1 92.19 32 PRO B C 1
ATOM 1547 O O . PRO B 1 32 ? -8.375 -4.754 -2.453 1 92.19 32 PRO B O 1
ATOM 1550 N N . GLN B 1 33 ? -9.055 -2.668 -2.697 1 90.81 33 GLN B N 1
ATOM 1551 C CA . GLN B 1 33 ? -10.461 -3.049 -2.727 1 90.81 33 GLN B CA 1
ATOM 1552 C C . GLN B 1 33 ? -10.773 -3.914 -3.943 1 90.81 33 GLN B C 1
ATOM 1554 O O . GLN B 1 33 ? -11.562 -4.855 -3.857 1 90.81 33 GLN B O 1
ATOM 1559 N N . GLU B 1 34 ? -10.141 -3.568 -5.02 1 91.06 34 GLU B N 1
ATOM 1560 C CA . GLU B 1 34 ? -10.352 -4.348 -6.234 1 91.06 34 GLU B CA 1
ATOM 1561 C C . GLU B 1 34 ? -9.773 -5.754 -6.098 1 91.06 34 GLU B C 1
ATOM 1563 O O . GLU B 1 34 ? -10.375 -6.723 -6.562 1 91.06 34 GLU B O 1
ATOM 1568 N N . THR B 1 35 ? -8.625 -5.848 -5.508 1 93.5 35 THR B N 1
ATOM 1569 C CA . THR B 1 35 ? -8.031 -7.152 -5.246 1 93.5 35 THR B CA 1
ATOM 1570 C C . THR B 1 35 ? -8.93 -7.98 -4.328 1 93.5 35 THR B C 1
ATOM 1572 O O . THR B 1 35 ? -9.18 -9.156 -4.594 1 93.5 35 THR B O 1
ATOM 1575 N N . ARG B 1 36 ? -9.383 -7.359 -3.275 1 93.69 36 ARG B N 1
ATOM 1576 C CA . ARG B 1 36 ? -10.281 -8.039 -2.346 1 93.69 36 ARG B CA 1
ATOM 1577 C C . ARG B 1 36 ? -11.531 -8.539 -3.061 1 93.69 36 ARG B C 1
ATOM 1579 O O . ARG B 1 36 ? -11.945 -9.688 -2.879 1 93.69 36 ARG B O 1
ATOM 1586 N N . GLU B 1 37 ? -12.141 -7.68 -3.867 1 93.62 37 GLU B N 1
ATOM 1587 C CA . GLU B 1 37 ? -13.359 -8.031 -4.598 1 93.62 37 GLU B CA 1
ATOM 1588 C C . GLU B 1 37 ? -13.109 -9.18 -5.57 1 93.62 37 GLU B C 1
ATOM 1590 O O . GLU B 1 37 ? -13.945 -10.07 -5.711 1 93.62 37 GLU B O 1
ATOM 1595 N N . LEU B 1 38 ? -11.992 -9.109 -6.23 1 93.81 38 LEU B N 1
ATOM 1596 C CA . LEU B 1 38 ? -11.664 -10.156 -7.191 1 93.81 38 LEU B CA 1
ATOM 1597 C C . LEU B 1 38 ? -11.508 -11.508 -6.492 1 93.81 38 LEU B C 1
ATOM 1599 O O . LEU B 1 38 ? -12.102 -12.5 -6.91 1 93.81 38 LEU B O 1
ATOM 1603 N N . VAL B 1 39 ? -10.727 -11.562 -5.438 1 95.81 39 VAL B N 1
ATOM 1604 C CA . VAL B 1 39 ? -10.5 -12.797 -4.703 1 95.81 39 VAL B CA 1
ATOM 1605 C C . VAL B 1 39 ? -11.82 -13.32 -4.141 1 95.81 39 VAL B C 1
ATOM 1607 O O . VAL B 1 39 ? -12.125 -14.508 -4.254 1 95.81 39 VAL B O 1
ATOM 1610 N N . SER B 1 40 ? -12.633 -12.391 -3.621 1 96.38 40 SER B N 1
ATOM 1611 C CA . SER B 1 40 ? -13.93 -12.773 -3.07 1 96.38 40 SER B CA 1
ATOM 1612 C C . SER B 1 40 ? -14.844 -13.344 -4.148 1 96.38 40 SER B C 1
ATOM 1614 O O . SER B 1 40 ? -15.531 -14.344 -3.924 1 96.38 40 SER B O 1
ATOM 1616 N N . TYR B 1 41 ? -14.844 -12.695 -5.277 1 96.69 41 TYR B N 1
ATOM 1617 C CA . TYR B 1 41 ? -15.672 -13.148 -6.391 1 96.69 41 TYR B CA 1
ATOM 1618 C C . TYR B 1 41 ? -15.266 -14.555 -6.832 1 96.69 41 TYR B C 1
ATOM 1620 O O . TYR B 1 41 ? -16.125 -15.406 -7.059 1 96.69 41 TYR B O 1
ATOM 1628 N N . LEU B 1 42 ? -14.023 -14.758 -6.938 1 96 42 LEU B N 1
ATOM 1629 C CA . LEU B 1 42 ? -13.523 -16.062 -7.363 1 96 42 LEU B CA 1
ATOM 1630 C C . LEU B 1 42 ? -13.883 -17.141 -6.344 1 96 42 LEU B C 1
ATOM 1632 O O . LEU B 1 42 ? -14.281 -18.25 -6.719 1 96 42 LEU B O 1
ATOM 1636 N N . LYS B 1 43 ? -13.758 -16.875 -5.102 1 96.31 43 LYS B N 1
ATOM 1637 C CA . LYS B 1 43 ? -14.102 -17.828 -4.043 1 96.31 43 LYS B CA 1
ATOM 1638 C C . LYS B 1 43 ? -15.578 -18.203 -4.098 1 96.31 43 LYS B C 1
ATOM 1640 O O . LYS B 1 43 ? -15.945 -19.344 -3.816 1 96.31 43 LYS B O 1
ATOM 1645 N N . ALA B 1 44 ? -16.359 -17.281 -4.531 1 97.12 44 ALA B N 1
ATOM 1646 C CA . ALA B 1 44 ? -17.812 -17.484 -4.527 1 97.12 44 ALA B CA 1
ATOM 1647 C C . ALA B 1 44 ? -18.266 -18.219 -5.793 1 97.12 44 ALA B C 1
ATOM 1649 O O . ALA B 1 44 ? -19.297 -18.875 -5.793 1 97.12 44 ALA B O 1
ATOM 1650 N N . ASN B 1 45 ? -17.453 -18.156 -6.832 1 97.5 45 ASN B N 1
ATOM 1651 C CA . ASN B 1 45 ? -18.047 -18.516 -8.117 1 97.5 45 ASN B CA 1
ATOM 1652 C C . ASN B 1 45 ? -17.234 -19.578 -8.836 1 97.5 45 ASN B C 1
ATOM 1654 O O . ASN B 1 45 ? -17.656 -20.094 -9.875 1 97.5 45 ASN B O 1
ATOM 1658 N N . THR B 1 46 ? -16.078 -19.922 -8.375 1 97.88 46 THR B N 1
ATOM 1659 C CA . THR B 1 46 ? -15.219 -20.859 -9.078 1 97.88 46 THR B CA 1
ATOM 1660 C C . THR B 1 46 ? -15.43 -22.281 -8.555 1 97.88 46 THR B C 1
ATOM 1662 O O . THR B 1 46 ? -15.156 -22.562 -7.387 1 97.88 46 THR B O 1
ATOM 1665 N N . PRO B 1 47 ? -15.859 -23.188 -9.367 1 97.25 47 PRO B N 1
ATOM 1666 C CA . PRO B 1 47 ? -16.016 -24.578 -8.922 1 97.25 47 PRO B CA 1
ATOM 1667 C C . PRO B 1 47 ? -14.703 -25.172 -8.414 1 97.25 47 PRO B C 1
ATOM 1669 O O . PRO B 1 47 ? -13.672 -25.078 -9.086 1 97.25 47 PRO B O 1
ATOM 1672 N N . GLY B 1 48 ? -14.734 -25.75 -7.191 1 97.38 48 GLY B N 1
ATOM 1673 C CA . GLY B 1 48 ? -13.586 -26.438 -6.637 1 97.38 48 GLY B CA 1
ATOM 1674 C C . GLY B 1 48 ? -12.633 -25.516 -5.8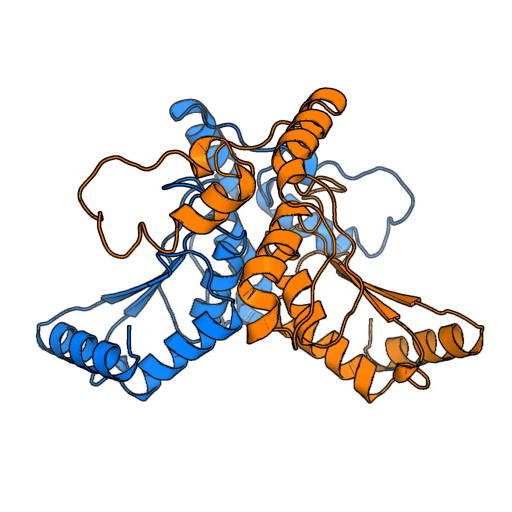91 1 97.38 48 GLY B C 1
ATOM 1675 O O . GLY B 1 48 ? -11.625 -25.969 -5.352 1 97.38 48 GLY B O 1
ATOM 1676 N N . ILE B 1 49 ? -12.961 -24.266 -5.793 1 97.31 49 ILE B N 1
ATOM 1677 C CA . ILE B 1 49 ? -12.055 -23.25 -5.273 1 97.31 49 ILE B CA 1
ATOM 1678 C C . ILE B 1 49 ? -11.766 -23.516 -3.799 1 97.31 49 ILE B C 1
ATOM 1680 O O . ILE B 1 49 ? -10.695 -23.172 -3.295 1 97.31 49 ILE B O 1
ATOM 1684 N N . ASP B 1 50 ? -12.656 -24.172 -3.084 1 96 50 ASP B N 1
ATOM 1685 C CA . ASP B 1 50 ? -12.5 -24.453 -1.657 1 96 50 ASP B CA 1
ATOM 1686 C C . ASP B 1 50 ? -11.469 -25.547 -1.416 1 96 50 ASP B C 1
ATOM 1688 O O . ASP B 1 50 ? -11.008 -25.734 -0.289 1 96 50 ASP B O 1
ATOM 1692 N N . ASP B 1 51 ? -11.086 -26.172 -2.439 1 96.5 51 ASP B N 1
ATOM 1693 C CA . ASP B 1 51 ? -10.195 -27.312 -2.291 1 96.5 51 ASP B CA 1
ATOM 1694 C C . ASP B 1 51 ? -8.766 -26.953 -2.658 1 96.5 51 ASP B C 1
ATOM 1696 O O . ASP B 1 51 ? -7.875 -27.812 -2.66 1 96.5 51 ASP B O 1
ATOM 1700 N N . VAL B 1 52 ? -8.586 -25.719 -3.076 1 98.12 52 VAL B N 1
ATOM 1701 C CA . VAL B 1 52 ? -7.254 -25.328 -3.52 1 98.12 52 VAL B CA 1
ATOM 1702 C C . VAL B 1 52 ? -6.816 -24.078 -2.777 1 98.12 52 VAL B C 1
ATOM 1704 O O . VAL B 1 52 ? -7.629 -23.406 -2.133 1 98.12 52 VAL B O 1
ATOM 1707 N N . VAL B 1 53 ? -5.535 -23.766 -2.809 1 98.19 53 VAL B N 1
ATOM 1708 C CA . VAL B 1 53 ? -4.977 -22.562 -2.223 1 98.19 53 VAL B CA 1
ATOM 1709 C C . VAL B 1 53 ? -5.039 -21.422 -3.238 1 98.19 53 VAL B C 1
ATOM 1711 O O . VAL B 1 53 ? -4.645 -21.594 -4.395 1 98.19 53 VAL B O 1
ATOM 1714 N N . ILE B 1 54 ? -5.582 -20.297 -2.855 1 97.38 54 ILE B N 1
ATOM 1715 C CA . ILE B 1 54 ? -5.531 -19.094 -3.67 1 97.38 54 ILE B CA 1
ATOM 1716 C C . ILE B 1 54 ? -4.262 -18.297 -3.348 1 97.38 54 ILE B C 1
ATOM 1718 O O . ILE B 1 54 ? -3.994 -18 -2.184 1 97.38 54 ILE B O 1
ATOM 1722 N N . SER B 1 55 ? -3.506 -18.094 -4.395 1 97.88 55 SER B N 1
ATOM 1723 C CA . SER B 1 55 ? -2.279 -17.312 -4.285 1 97.88 55 SER B CA 1
ATOM 1724 C C . SER B 1 55 ? -2.424 -15.961 -4.98 1 97.88 55 SER B C 1
ATOM 1726 O O . SER B 1 55 ? -3.086 -15.859 -6.012 1 97.88 55 SER B O 1
ATOM 1728 N N . VAL B 1 56 ? -1.82 -14.906 -4.359 1 96.69 56 VAL B N 1
ATOM 1729 C CA . VAL B 1 56 ? -1.844 -13.594 -5 1 96.69 56 VAL B CA 1
ATOM 1730 C C . VAL B 1 56 ? -0.417 -13.141 -5.293 1 96.69 56 VAL B C 1
ATOM 1732 O O . VAL B 1 56 ? 0.496 -13.383 -4.5 1 96.69 56 VAL B O 1
ATOM 1735 N N . HIS B 1 57 ? -0.227 -12.57 -6.457 1 96 57 HIS B N 1
ATOM 1736 C CA . HIS B 1 57 ? 1.01 -12.008 -6.984 1 96 57 HIS B CA 1
ATOM 1737 C C . HIS B 1 57 ? 0.814 -10.555 -7.426 1 96 57 HIS B C 1
ATOM 1739 O O . HIS B 1 57 ? 0.214 -10.297 -8.469 1 96 57 HIS B O 1
ATOM 1745 N N . CYS B 1 58 ? 1.39 -9.648 -6.609 1 95.19 58 CYS B N 1
ATOM 1746 C CA . CYS B 1 58 ? 1.084 -8.242 -6.832 1 95.19 58 CYS B CA 1
ATOM 1747 C C . CYS B 1 58 ? 2.338 -7.465 -7.223 1 95.19 58 CYS B C 1
ATOM 1749 O O . CYS B 1 58 ? 3.33 -7.473 -6.492 1 95.19 58 CYS B O 1
ATOM 1751 N N . HIS B 1 59 ? 2.279 -6.793 -8.391 1 93.19 59 HIS B N 1
ATOM 1752 C CA . HIS B 1 59 ? 3.342 -5.875 -8.781 1 93.19 59 HIS B CA 1
ATOM 1753 C C . HIS B 1 59 ? 3.158 -4.508 -8.133 1 93.19 59 HIS B C 1
ATOM 1755 O O . HIS B 1 59 ? 2.051 -4.156 -7.723 1 93.19 59 HIS B O 1
ATOM 1761 N N . ASN B 1 60 ? 4.207 -3.709 -8.07 1 94.06 60 ASN B N 1
ATOM 1762 C CA . ASN B 1 60 ? 4.223 -2.521 -7.223 1 94.06 60 ASN B CA 1
ATOM 1763 C C . ASN B 1 60 ? 4.27 -1.242 -8.047 1 94.06 60 ASN B C 1
ATOM 1765 O O . ASN B 1 60 ? 4.73 -0.204 -7.574 1 94.06 60 ASN B O 1
ATOM 1769 N N . ASP B 1 61 ? 3.77 -1.223 -9.234 1 90.81 61 ASP B N 1
ATOM 1770 C CA . ASP B 1 61 ? 3.938 -0.139 -10.195 1 90.81 61 ASP B CA 1
ATOM 1771 C C . ASP B 1 61 ? 3.371 1.171 -9.656 1 90.81 61 ASP B C 1
ATOM 1773 O O . ASP B 1 61 ? 3.895 2.248 -9.945 1 90.81 61 ASP B O 1
ATOM 1777 N N . LEU B 1 62 ? 2.338 1.083 -8.82 1 91.62 62 LEU B N 1
ATOM 1778 C CA . LEU B 1 62 ? 1.769 2.311 -8.273 1 91.62 62 LEU B CA 1
ATOM 1779 C C . LEU B 1 62 ? 1.98 2.383 -6.766 1 91.62 62 LEU B C 1
ATOM 1781 O O . LEU B 1 62 ? 1.343 3.186 -6.082 1 91.62 62 LEU B O 1
ATOM 1785 N N . GLY B 1 63 ? 2.74 1.46 -6.254 1 93.69 63 GLY B N 1
ATOM 1786 C CA . GLY B 1 63 ? 3.156 1.58 -4.863 1 93.69 63 GLY B CA 1
ATOM 1787 C C . GLY B 1 63 ? 2.184 0.939 -3.891 1 93.69 63 GLY B C 1
ATOM 1788 O O . GLY B 1 63 ? 2.164 1.285 -2.709 1 93.69 63 GLY B O 1
ATOM 1789 N N . VAL B 1 64 ? 1.343 -0.012 -4.395 1 94.75 64 VAL B N 1
ATOM 1790 C CA . VAL B 1 64 ? 0.315 -0.526 -3.492 1 94.75 64 VAL B CA 1
ATOM 1791 C C . VAL B 1 64 ? 0.364 -2.053 -3.471 1 94.75 64 VAL B C 1
ATOM 1793 O O . VAL B 1 64 ? -0.636 -2.707 -3.168 1 94.75 64 VAL B O 1
ATOM 1796 N N . ALA B 1 65 ? 1.522 -2.654 -3.797 1 95.81 65 ALA B N 1
ATOM 1797 C CA . ALA B 1 65 ? 1.631 -4.109 -3.889 1 95.81 65 ALA B CA 1
ATOM 1798 C C . ALA B 1 65 ? 1.418 -4.762 -2.527 1 95.81 65 ALA B C 1
ATOM 1800 O O . ALA B 1 65 ? 0.725 -5.777 -2.42 1 95.81 65 ALA B O 1
ATOM 1801 N N . THR B 1 66 ? 2.059 -4.227 -1.444 1 96.38 66 THR B N 1
ATOM 1802 C CA . THR B 1 66 ? 1.891 -4.793 -0.11 1 96.38 66 THR B CA 1
ATOM 1803 C C . THR B 1 66 ? 0.43 -4.727 0.325 1 96.38 66 THR B C 1
ATOM 1805 O O . THR B 1 66 ? -0.122 -5.711 0.816 1 96.38 66 THR B O 1
ATOM 1808 N N . ALA B 1 67 ? -0.184 -3.582 0.117 1 95.38 67 ALA B N 1
ATOM 1809 C CA . ALA B 1 67 ? -1.59 -3.422 0.479 1 95.38 67 ALA B CA 1
ATOM 1810 C C . ALA B 1 67 ? -2.471 -4.395 -0.299 1 95.38 67 ALA B C 1
ATOM 1812 O O . ALA B 1 67 ? -3.424 -4.957 0.249 1 95.38 67 ALA B O 1
ATOM 1813 N N . ASN B 1 68 ? -2.15 -4.582 -1.547 1 95.69 6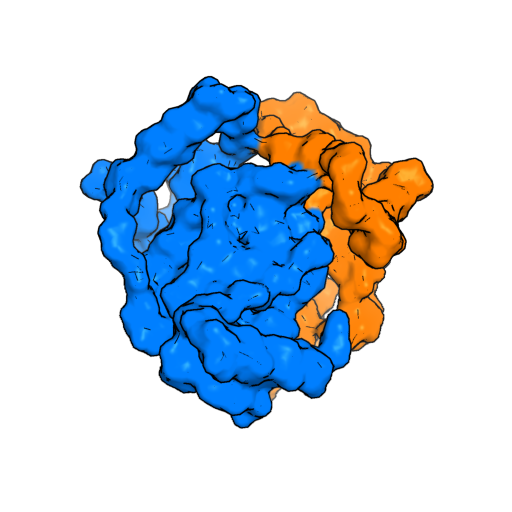8 ASN B N 1
ATOM 1814 C CA . ASN B 1 68 ? -2.898 -5.531 -2.363 1 95.69 68 ASN B CA 1
ATOM 1815 C C . ASN B 1 68 ? -2.723 -6.965 -1.864 1 95.69 68 ASN B C 1
ATOM 1817 O O . ASN B 1 68 ? -3.686 -7.73 -1.813 1 95.69 68 ASN B O 1
ATOM 1821 N N . ALA B 1 69 ? -1.524 -7.312 -1.549 1 96.38 69 ALA B N 1
ATOM 1822 C CA . ALA B 1 69 ? -1.255 -8.641 -0.999 1 96.38 69 ALA B CA 1
ATOM 1823 C C . ALA B 1 69 ? -2.072 -8.883 0.265 1 96.38 69 ALA B C 1
ATOM 1825 O O . ALA B 1 69 ? -2.73 -9.922 0.395 1 96.38 69 ALA B O 1
ATOM 1826 N N . ILE B 1 70 ? -2.08 -7.914 1.146 1 95.44 70 ILE B N 1
ATOM 1827 C CA . ILE B 1 70 ? -2.801 -8.031 2.41 1 95.44 70 ILE B CA 1
ATOM 1828 C C . ILE B 1 70 ? -4.305 -8.102 2.143 1 95.44 70 ILE B C 1
ATOM 1830 O O . ILE B 1 70 ? -5.016 -8.891 2.771 1 95.44 70 ILE B O 1
ATOM 1834 N N . ALA B 1 71 ? -4.777 -7.281 1.211 1 94.62 71 ALA B N 1
ATOM 1835 C CA . ALA B 1 71 ? -6.188 -7.332 0.834 1 94.62 71 ALA B CA 1
ATOM 1836 C C . ALA B 1 71 ? -6.574 -8.719 0.332 1 94.62 71 ALA B C 1
ATOM 1838 O O . ALA B 1 71 ? -7.668 -9.211 0.625 1 94.62 71 ALA B O 1
ATOM 1839 N N . GLY B 1 72 ? -5.668 -9.305 -0.47 1 95.69 72 GLY B N 1
ATOM 1840 C CA . GLY B 1 72 ? -5.891 -10.672 -0.915 1 95.69 72 GLY B CA 1
ATOM 1841 C C . GLY B 1 72 ? -6.004 -11.664 0.23 1 95.69 72 GLY B C 1
ATOM 1842 O O . GLY B 1 72 ? -6.906 -12.5 0.243 1 95.69 72 GLY B O 1
ATOM 1843 N N . ILE B 1 73 ? -5.168 -11.555 1.219 1 96.75 73 ILE B N 1
ATOM 1844 C CA . ILE B 1 73 ? -5.191 -12.422 2.389 1 96.75 73 ILE B CA 1
ATOM 1845 C C . ILE B 1 73 ? -6.508 -12.242 3.141 1 96.75 73 ILE B C 1
ATOM 1847 O O . ILE B 1 73 ? -7.156 -13.227 3.518 1 96.75 73 ILE B O 1
ATOM 1851 N N . CYS B 1 74 ? -6.906 -10.977 3.297 1 94.81 74 CYS B N 1
ATOM 1852 C CA . CYS B 1 74 ? -8.156 -10.68 3.99 1 94.81 74 CYS B CA 1
ATOM 1853 C C . CYS B 1 74 ? -9.344 -11.328 3.283 1 94.81 74 CYS B C 1
ATOM 1855 O O . CYS B 1 74 ? -10.32 -11.711 3.928 1 94.81 74 CYS B O 1
ATOM 1857 N N . ALA B 1 75 ? -9.227 -11.484 2 1 95.06 75 ALA B N 1
ATOM 1858 C CA . ALA B 1 75 ? -10.328 -12.008 1.199 1 95.06 75 ALA B CA 1
ATOM 1859 C C . ALA B 1 75 ? -10.289 -13.531 1.13 1 95.06 75 ALA B C 1
ATOM 1861 O O . ALA B 1 75 ? -11.203 -14.156 0.597 1 95.06 75 ALA B O 1
ATOM 1862 N N . GLY B 1 76 ? -9.172 -14.117 1.576 1 95.38 76 GLY B N 1
ATOM 1863 C CA . GLY B 1 76 ? -9.164 -15.57 1.674 1 95.38 76 GLY B CA 1
ATOM 1864 C C . GLY B 1 76 ? -7.949 -16.203 1.028 1 95.38 76 GLY B C 1
ATOM 1865 O O . GLY B 1 76 ? -7.781 -17.422 1.08 1 95.38 76 GLY B O 1
ATOM 1866 N N . ALA B 1 77 ? -7.07 -15.43 0.394 1 96.88 77 ALA B N 1
ATOM 1867 C CA . ALA B 1 77 ? -5.82 -15.992 -0.114 1 96.88 77 ALA B CA 1
ATOM 1868 C C . ALA B 1 77 ? -4.957 -16.516 1.024 1 96.88 77 ALA B C 1
ATOM 1870 O O . ALA B 1 77 ? -4.898 -15.922 2.1 1 96.88 77 ALA B O 1
ATOM 1871 N N . ARG B 1 78 ? -4.305 -17.656 0.716 1 97.31 78 ARG B N 1
ATOM 1872 C CA . ARG B 1 78 ? -3.479 -18.25 1.76 1 97.31 78 ARG B CA 1
ATOM 1873 C C . ARG B 1 78 ? -2.055 -18.484 1.264 1 97.31 78 ARG B C 1
ATOM 1875 O O . ARG B 1 78 ? -1.263 -19.156 1.93 1 97.31 78 ARG B O 1
ATOM 1882 N N . GLN B 1 79 ? -1.72 -17.922 0.155 1 98 79 GLN B N 1
ATOM 1883 C CA . GLN B 1 79 ? -0.368 -17.812 -0.384 1 98 79 GLN B CA 1
ATOM 1884 C C . GLN B 1 79 ? -0.146 -16.469 -1.052 1 98 79 GLN B C 1
ATOM 1886 O O . GLN B 1 79 ? -1.026 -15.961 -1.753 1 98 79 GLN B O 1
ATOM 1891 N N . VAL B 1 80 ? 1.02 -15.875 -0.753 1 97.81 80 VAL B N 1
ATOM 1892 C CA . VAL B 1 80 ? 1.392 -14.602 -1.354 1 97.81 80 VAL B CA 1
ATOM 1893 C C . VAL B 1 80 ? 2.814 -14.68 -1.902 1 97.81 80 VAL B C 1
ATOM 1895 O O . VAL B 1 80 ? 3.723 -15.164 -1.219 1 97.81 80 VAL B O 1
ATOM 1898 N N . ASP B 1 81 ? 2.955 -14.242 -3.17 1 97.75 81 ASP B N 1
ATOM 1899 C CA . ASP B 1 81 ? 4.293 -14.117 -3.74 1 97.75 81 ASP B CA 1
ATOM 1900 C C . ASP B 1 81 ? 4.941 -12.797 -3.332 1 97.75 81 ASP B C 1
ATOM 1902 O O . ASP B 1 81 ? 4.367 -11.727 -3.531 1 97.75 81 ASP B O 1
ATOM 1906 N N . VAL B 1 82 ? 6.105 -12.93 -2.732 1 98.19 82 VAL B N 1
ATOM 1907 C CA . VAL B 1 82 ? 6.805 -11.758 -2.219 1 98.19 82 VAL B CA 1
ATOM 1908 C C . VAL B 1 82 ? 8.289 -11.844 -2.582 1 98.19 82 VAL B C 1
ATOM 1910 O O . VAL B 1 82 ? 8.773 -12.898 -2.988 1 98.19 82 VAL B O 1
ATOM 1913 N N . THR B 1 83 ? 8.969 -10.719 -2.562 1 98.38 83 THR B N 1
ATOM 1914 C CA . THR B 1 83 ? 10.422 -10.672 -2.719 1 98.38 83 THR B CA 1
ATOM 1915 C C . THR B 1 83 ? 11.055 -9.875 -1.584 1 98.38 83 THR B C 1
ATOM 1917 O O . THR B 1 83 ? 10.461 -8.93 -1.068 1 98.38 83 THR B O 1
ATOM 1920 N N . VAL B 1 84 ? 12.25 -10.266 -1.142 1 98.5 84 VAL B N 1
ATOM 1921 C CA . VAL B 1 84 ? 13.016 -9.5 -0.159 1 98.5 84 VAL B CA 1
ATOM 1922 C C . VAL B 1 84 ? 13.297 -8.102 -0.7 1 98.5 84 VAL B C 1
ATOM 1924 O O . VAL B 1 84 ? 13.672 -7.941 -1.866 1 98.5 84 VAL B O 1
ATOM 1927 N N . ASN B 1 85 ? 13.039 -7.055 0.063 1 98.12 85 ASN B N 1
ATOM 1928 C CA . ASN B 1 85 ? 13.258 -5.652 -0.266 1 98.12 85 ASN B CA 1
ATOM 1929 C C . ASN B 1 85 ? 12.328 -5.18 -1.381 1 98.12 85 ASN B C 1
ATOM 1931 O O . ASN B 1 85 ? 12.516 -4.094 -1.928 1 98.12 85 ASN B O 1
ATOM 1935 N N . GLY B 1 86 ? 11.367 -5.945 -1.815 1 97.69 86 GLY B N 1
ATOM 1936 C CA . GLY B 1 86 ? 10.391 -5.566 -2.828 1 97.69 86 GLY B CA 1
ATOM 1937 C C . GLY B 1 86 ? 10.992 -5.445 -4.215 1 97.69 86 GLY B C 1
ATOM 1938 O O . GLY B 1 86 ? 10.547 -4.629 -5.023 1 97.69 86 GLY B O 1
ATOM 1939 N N . ILE B 1 87 ? 12.094 -6.148 -4.465 1 96.5 87 ILE B N 1
ATOM 1940 C CA . ILE B 1 87 ? 12.719 -6.062 -5.777 1 96.5 87 ILE B CA 1
ATOM 1941 C C . ILE B 1 87 ? 11.953 -6.926 -6.777 1 96.5 87 ILE B C 1
ATOM 1943 O O . ILE B 1 87 ? 11.031 -7.656 -6.398 1 96.5 87 ILE B O 1
ATOM 1947 N N . GLY B 1 88 ? 12.219 -6.863 -8.07 1 92.44 88 GLY B N 1
ATOM 1948 C CA . GLY B 1 88 ? 11.562 -7.629 -9.125 1 92.44 88 GLY B CA 1
ATOM 1949 C C . GLY B 1 88 ? 11.445 -6.867 -10.43 1 92.44 88 GLY B C 1
ATOM 1950 O O . GLY B 1 88 ? 12.211 -5.938 -10.688 1 92.44 88 GLY B O 1
ATOM 1951 N N . GLU B 1 89 ? 10.539 -7.328 -11.164 1 87.5 89 GLU B N 1
ATOM 1952 C CA . GLU B 1 89 ? 10.32 -6.668 -12.453 1 87.5 89 GLU B CA 1
ATOM 1953 C C . GLU B 1 89 ? 9.766 -5.258 -12.258 1 87.5 89 GLU B C 1
ATOM 1955 O O . GLU B 1 89 ? 8.875 -5.039 -11.43 1 87.5 89 GLU B O 1
ATOM 1960 N N . ARG B 1 90 ? 10.391 -4.254 -12.992 1 88.81 90 ARG B N 1
ATOM 1961 C CA . ARG B 1 90 ? 9.969 -2.855 -12.969 1 88.81 90 ARG B CA 1
ATOM 1962 C C . ARG B 1 90 ? 10.023 -2.293 -11.547 1 88.81 90 ARG B C 1
ATOM 1964 O O . ARG B 1 90 ? 11.109 -2.064 -11.016 1 88.81 90 ARG B O 1
ATOM 1971 N N . SER B 1 91 ? 8.836 -2.033 -10.953 1 91.62 91 SER B N 1
ATOM 1972 C CA . SER B 1 91 ? 8.789 -1.448 -9.617 1 91.62 91 SER B CA 1
ATOM 1973 C C . SER B 1 91 ? 8.773 -2.529 -8.539 1 91.62 91 SER B C 1
ATOM 1975 O O . SER B 1 91 ? 8.578 -2.234 -7.359 1 91.62 91 SER B O 1
ATOM 1977 N N . GLY B 1 92 ? 8.984 -3.766 -9.008 1 93.38 92 GLY B N 1
ATOM 1978 C CA . GLY B 1 92 ? 9.094 -4.848 -8.039 1 93.38 92 GLY B CA 1
ATOM 1979 C C . GLY B 1 92 ? 7.75 -5.418 -7.633 1 93.38 92 GLY B C 1
ATOM 1980 O O . GLY B 1 92 ? 6.77 -5.305 -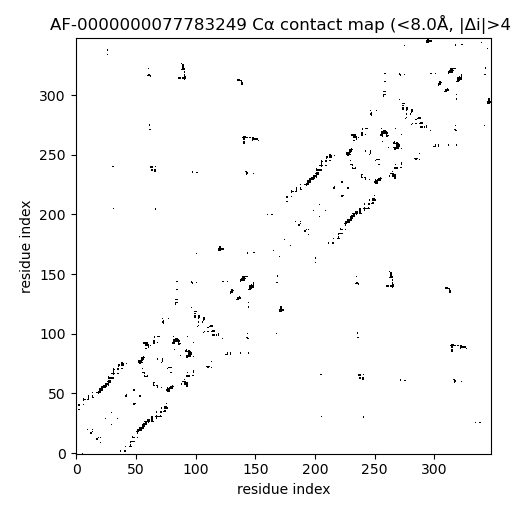8.375 1 93.38 92 GLY B O 1
ATOM 1981 N N . ASN B 1 93 ? 7.785 -6.172 -6.578 1 95.69 93 ASN B N 1
ATOM 1982 C CA . ASN B 1 93 ? 6.637 -6.898 -6.051 1 95.69 93 ASN B CA 1
ATOM 1983 C C . ASN B 1 93 ? 6.387 -6.566 -4.582 1 95.69 93 ASN B C 1
ATOM 1985 O O . ASN B 1 93 ? 7.098 -5.75 -3.998 1 95.69 93 ASN B O 1
ATOM 1989 N N . ALA B 1 94 ? 5.332 -7.137 -4.039 1 97.5 94 ALA B N 1
ATOM 1990 C CA . ALA B 1 94 ? 5.105 -6.996 -2.604 1 97.5 94 ALA B CA 1
ATOM 1991 C C . ALA B 1 94 ? 6.336 -7.414 -1.809 1 97.5 94 ALA B C 1
ATOM 1993 O O . ALA B 1 94 ? 6.945 -8.453 -2.094 1 97.5 94 ALA B O 1
ATOM 1994 N N . ALA B 1 95 ? 6.695 -6.566 -0.831 1 98.25 95 ALA B N 1
ATOM 1995 C CA . ALA B 1 95 ? 7.902 -6.816 -0.049 1 98.25 95 ALA B CA 1
ATOM 1996 C C . ALA B 1 95 ? 7.652 -7.883 1.017 1 98.25 95 ALA B C 1
ATOM 1998 O O . ALA B 1 95 ? 6.684 -7.793 1.776 1 98.25 95 ALA B O 1
ATOM 1999 N N . LEU B 1 96 ? 8.547 -8.867 1.096 1 98.5 96 LEU B N 1
ATOM 2000 C CA . LEU B 1 96 ? 8.438 -9.953 2.064 1 98.5 96 LEU B CA 1
ATOM 2001 C C . LEU B 1 96 ? 8.367 -9.414 3.486 1 98.5 96 LEU B C 1
ATOM 2003 O O . LEU B 1 96 ? 7.457 -9.758 4.242 1 98.5 96 LEU B O 1
ATOM 2007 N N . GLU B 1 97 ? 9.305 -8.523 3.814 1 97.69 97 GLU B N 1
ATOM 2008 C CA . GLU B 1 97 ? 9.406 -8.016 5.18 1 97.69 97 GLU B CA 1
ATOM 2009 C C . GLU B 1 97 ? 8.164 -7.223 5.562 1 97.69 97 GLU B C 1
ATOM 2011 O O . GLU B 1 97 ? 7.727 -7.254 6.715 1 97.69 97 GLU B O 1
ATOM 2016 N N . GLU B 1 98 ? 7.578 -6.5 4.609 1 96.12 98 GLU B N 1
ATOM 2017 C CA . GLU B 1 98 ? 6.371 -5.734 4.891 1 96.12 98 GLU B CA 1
ATOM 2018 C C . GLU B 1 98 ? 5.18 -6.652 5.141 1 96.12 98 GLU B C 1
ATOM 2020 O O . GLU B 1 98 ? 4.473 -6.504 6.141 1 96.12 98 GLU B O 1
ATOM 2025 N N . VAL B 1 99 ? 4.992 -7.656 4.328 1 97.12 99 VAL B N 1
ATOM 2026 C CA . VAL B 1 99 ? 3.857 -8.57 4.438 1 97.12 99 VAL B CA 1
ATOM 2027 C C . VAL B 1 99 ? 3.973 -9.383 5.723 1 97.12 99 VAL B C 1
ATOM 2029 O O . VAL B 1 99 ? 3.004 -9.508 6.477 1 97.12 99 VAL B O 1
ATOM 2032 N N . VAL B 1 100 ? 5.145 -9.898 6 1 96.75 100 VAL B N 1
ATOM 2033 C CA . VAL B 1 100 ? 5.371 -10.719 7.18 1 96.75 100 VAL B CA 1
ATOM 2034 C C . VAL B 1 100 ? 5.102 -9.906 8.445 1 96.75 100 VAL B C 1
ATOM 2036 O O . VAL B 1 100 ? 4.414 -10.375 9.359 1 96.75 100 VAL B O 1
ATOM 2039 N N . MET B 1 101 ? 5.598 -8.703 8.445 1 93.81 101 MET B N 1
ATOM 2040 C CA . MET B 1 101 ? 5.438 -7.887 9.648 1 93.81 101 MET B CA 1
ATOM 2041 C C . MET B 1 101 ? 3.992 -7.422 9.797 1 93.81 101 MET B C 1
ATOM 2043 O O . MET B 1 101 ? 3.49 -7.289 10.914 1 93.81 101 MET B O 1
ATOM 2047 N N . TYR B 1 102 ? 3.426 -7.164 8.656 1 92.75 102 TYR B N 1
ATOM 2048 C CA . TYR B 1 102 ? 2.01 -6.82 8.719 1 92.75 102 TYR B CA 1
ATOM 2049 C C . TYR B 1 102 ? 1.196 -7.965 9.312 1 92.75 102 TYR B C 1
ATOM 2051 O O . TYR B 1 102 ? 0.363 -7.746 10.195 1 92.75 102 TYR B O 1
ATOM 2059 N N . LEU B 1 103 ? 1.42 -9.156 8.906 1 93.62 103 LEU B N 1
ATOM 2060 C CA . LEU B 1 103 ? 0.739 -10.344 9.422 1 93.62 103 LEU B CA 1
ATOM 2061 C C . LEU B 1 103 ? 1.033 -10.531 10.906 1 93.62 103 LEU B C 1
ATOM 2063 O O . LEU B 1 103 ? 0.131 -10.836 11.688 1 93.62 103 LEU B O 1
ATOM 2067 N N . LYS B 1 104 ? 2.223 -10.336 11.195 1 91.56 104 LYS B N 1
ATOM 2068 C CA . LYS B 1 104 ? 2.623 -10.5 12.594 1 91.56 104 LYS B CA 1
ATOM 2069 C C . LYS B 1 104 ? 1.877 -9.523 13.492 1 91.56 104 LYS B C 1
ATOM 2071 O O . LYS B 1 104 ? 1.453 -9.883 14.594 1 91.56 104 LYS B O 1
ATOM 2076 N N . ARG B 1 105 ? 1.616 -8.359 12.969 1 87.31 105 ARG B N 1
ATOM 2077 C CA . ARG B 1 105 ? 1.081 -7.293 13.812 1 87.31 105 ARG B CA 1
ATOM 2078 C C . ARG B 1 105 ? -0.443 -7.27 13.766 1 87.31 105 ARG B C 1
ATOM 2080 O O . ARG B 1 105 ? -1.095 -6.934 14.75 1 87.31 105 ARG B O 1
ATOM 2087 N N . ARG B 1 106 ? -0.936 -7.656 12.609 1 87.94 106 ARG B N 1
ATOM 2088 C CA . ARG B 1 106 ? -2.359 -7.387 12.43 1 87.94 106 ARG B CA 1
ATOM 2089 C C . ARG B 1 106 ? -3.104 -8.656 12.016 1 87.94 106 ARG B C 1
ATOM 2091 O O . ARG B 1 106 ? -4.324 -8.633 11.844 1 87.94 106 ARG B O 1
ATOM 2098 N N . GLY B 1 107 ? -2.422 -9.734 11.883 1 88.88 107 GLY B N 1
ATOM 2099 C CA . GLY B 1 107 ? -3.021 -10.953 11.367 1 88.88 107 GLY B CA 1
ATOM 2100 C C . GLY B 1 107 ? -4.164 -11.461 12.227 1 88.88 107 GLY B C 1
ATOM 2101 O O . GLY B 1 107 ? -5.207 -11.867 11.703 1 88.88 107 GLY B O 1
ATOM 2102 N N . SER B 1 108 ? -4.035 -11.438 13.508 1 87.5 108 SER B N 1
ATOM 2103 C CA . SER B 1 108 ? -5.039 -11.961 14.43 1 87.5 108 SER B CA 1
ATOM 2104 C C . SER B 1 108 ? -6.309 -11.117 14.406 1 87.5 108 SER B C 1
ATOM 2106 O O . SER B 1 108 ? -7.418 -11.648 14.5 1 87.5 108 SER B O 1
ATOM 2108 N N . GLN B 1 109 ? -6.168 -9.852 14.141 1 83 109 GLN B N 1
ATOM 2109 C CA . GLN B 1 109 ? -7.293 -8.922 14.227 1 83 109 GLN B CA 1
ATOM 2110 C C . GLN B 1 109 ? -7.988 -8.773 12.883 1 83 109 GLN B C 1
ATOM 2112 O O . GLN B 1 109 ? -9.211 -8.633 12.82 1 83 109 GLN B O 1
ATOM 2117 N N . LEU B 1 110 ? -7.188 -8.898 11.812 1 83.56 110 LEU B N 1
ATOM 2118 C CA . LEU B 1 110 ? -7.734 -8.414 10.555 1 83.56 110 LEU B CA 1
ATOM 2119 C C . LEU B 1 110 ? -7.77 -9.531 9.508 1 83.56 110 LEU B C 1
ATOM 2121 O O . LEU B 1 110 ? -8.445 -9.406 8.484 1 83.56 110 LEU B O 1
ATOM 2125 N N . MET B 1 111 ? -7.102 -10.617 9.773 1 88.88 111 MET B N 1
ATOM 2126 C CA . MET B 1 111 ? -6.941 -11.602 8.703 1 88.88 111 MET B CA 1
ATOM 2127 C C . MET B 1 111 ? -7.273 -13 9.203 1 88.88 111 MET B C 1
ATOM 2129 O O . MET B 1 111 ? -6.602 -13.969 8.836 1 88.88 111 MET B O 1
ATOM 2133 N N . ASP B 1 112 ? -8.273 -13.109 10.07 1 88 112 ASP B N 1
ATOM 2134 C CA . ASP B 1 112 ? -8.797 -14.383 10.562 1 88 112 ASP B CA 1
ATOM 2135 C C . ASP B 1 112 ? -7.676 -15.25 11.141 1 88 112 ASP B C 1
ATOM 2137 O O . ASP B 1 112 ? -7.645 -16.453 10.906 1 88 112 ASP B O 1
ATOM 2141 N N . GLY B 1 113 ? -6.691 -14.633 11.688 1 91.38 113 GLY B N 1
ATOM 2142 C CA . GLY B 1 113 ? -5.629 -15.352 12.375 1 91.38 113 GLY B CA 1
ATOM 2143 C C . GLY B 1 113 ? -4.523 -15.812 11.445 1 91.38 113 GLY B C 1
ATOM 2144 O O . GLY B 1 113 ? -3.693 -16.641 11.82 1 91.38 113 GLY B O 1
ATOM 2145 N N . ALA B 1 114 ? -4.531 -15.352 10.219 1 93.94 114 ALA B N 1
ATOM 2146 C CA . ALA B 1 114 ? -3.459 -15.688 9.281 1 93.94 114 ALA B CA 1
ATOM 2147 C C . ALA B 1 114 ? -2.094 -15.328 9.867 1 93.94 114 ALA B C 1
ATOM 2149 O O . ALA B 1 114 ? -1.941 -14.281 10.5 1 93.94 114 ALA B O 1
ATOM 2150 N N . TYR B 1 115 ? -1.094 -16.266 9.656 1 94.88 115 TYR B N 1
ATOM 2151 C CA . TYR B 1 115 ? 0.261 -16.047 10.141 1 94.88 115 TYR B CA 1
ATOM 2152 C C . TYR B 1 115 ? 1.286 -16.75 9.266 1 94.88 115 TYR B C 1
ATOM 2154 O O . TYR B 1 115 ? 0.922 -17.516 8.375 1 94.88 115 TYR B O 1
ATOM 2162 N N . THR B 1 116 ? 2.484 -16.359 9.398 1 96.31 116 THR B N 1
ATOM 2163 C CA . THR B 1 116 ? 3.602 -17.094 8.812 1 96.31 116 THR B CA 1
ATOM 2164 C C . THR B 1 116 ? 4.508 -17.656 9.906 1 96.31 116 THR B C 1
ATOM 2166 O O . THR B 1 116 ? 4.422 -17.234 11.062 1 96.31 116 THR B O 1
ATOM 2169 N N . ARG B 1 117 ? 5.289 -18.547 9.539 1 96.25 117 ARG B N 1
ATOM 2170 C CA . ARG B 1 117 ? 6.25 -19.109 10.477 1 96.25 117 ARG B CA 1
ATOM 2171 C C . ARG B 1 117 ? 7.637 -18.516 10.273 1 96.25 117 ARG B C 1
ATOM 2173 O O . ARG B 1 117 ? 8.633 -19.062 10.742 1 96.25 117 ARG B O 1
ATOM 2180 N N . ILE B 1 118 ? 7.699 -17.422 9.672 1 96.25 118 ILE B N 1
ATOM 2181 C CA . ILE B 1 118 ? 8.977 -16.781 9.375 1 96.25 118 ILE B CA 1
ATOM 2182 C C . ILE B 1 118 ? 9.578 -16.234 10.664 1 96.25 118 ILE B C 1
ATOM 2184 O O . ILE B 1 118 ? 8.883 -15.609 11.469 1 96.25 118 ILE B O 1
ATOM 2188 N N . ASP B 1 119 ? 10.875 -16.484 10.883 1 95.81 119 ASP B N 1
ATOM 2189 C CA . ASP B 1 119 ? 11.625 -15.875 11.984 1 95.81 119 ASP B CA 1
ATOM 2190 C C . ASP B 1 119 ? 11.984 -14.422 11.672 1 95.81 119 ASP B C 1
ATOM 2192 O O . ASP B 1 119 ? 12.945 -14.164 10.945 1 95.81 119 ASP B O 1
ATOM 2196 N N . ILE B 1 120 ? 11.273 -13.539 12.273 1 94.12 120 ILE B N 1
ATOM 2197 C CA . ILE B 1 120 ? 11.383 -12.125 11.938 1 94.12 120 ILE B CA 1
ATOM 2198 C C . ILE B 1 120 ? 12.766 -11.609 12.328 1 94.12 120 ILE B C 1
ATOM 2200 O O . ILE B 1 120 ? 13.219 -10.578 11.828 1 94.12 120 ILE B O 1
ATOM 2204 N N . ARG B 1 121 ? 13.555 -12.305 13.156 1 92.75 121 ARG B N 1
ATOM 2205 C CA . ARG B 1 121 ? 14.891 -11.898 13.57 1 92.75 121 ARG B CA 1
ATOM 2206 C C . ARG B 1 121 ? 15.883 -12 12.414 1 92.75 121 ARG B C 1
ATOM 2208 O O . ARG B 1 121 ? 16.969 -11.438 12.477 1 92.75 121 ARG B O 1
ATOM 2215 N N . GLN B 1 122 ? 15.43 -12.672 11.375 1 96.69 122 GLN B N 1
ATOM 2216 C CA . GLN B 1 122 ? 16.328 -12.898 10.242 1 96.69 122 GLN B CA 1
ATOM 2217 C C . GLN B 1 122 ? 16.078 -11.883 9.133 1 96.69 122 GLN B C 1
ATOM 2219 O O . GLN B 1 122 ? 16.828 -11.828 8.156 1 96.69 122 GLN B O 1
ATOM 2224 N N . ILE B 1 123 ? 15.07 -11.039 9.281 1 96.31 123 ILE B N 1
ATOM 2225 C CA . ILE B 1 123 ? 14.617 -10.172 8.203 1 96.31 123 ILE B CA 1
ATOM 2226 C C . ILE B 1 123 ? 15.719 -9.172 7.852 1 96.31 123 ILE B C 1
ATOM 2228 O O . ILE B 1 123 ? 16.078 -9.016 6.68 1 96.31 123 ILE B O 1
ATOM 2232 N N . MET B 1 124 ? 16.328 -8.555 8.852 1 95.31 124 MET B N 1
ATOM 2233 C CA . MET B 1 124 ? 17.328 -7.531 8.586 1 95.31 124 MET B CA 1
ATOM 2234 C C . MET B 1 124 ? 18.562 -8.141 7.938 1 95.31 124 MET B C 1
ATOM 2236 O O . MET B 1 124 ? 19.094 -7.605 6.957 1 95.31 124 MET B O 1
ATOM 2240 N N . ALA B 1 125 ? 19 -9.211 8.508 1 96.5 125 ALA B N 1
ATOM 2241 C CA . ALA B 1 125 ? 20.188 -9.883 7.965 1 96.5 125 ALA B CA 1
ATOM 2242 C C . ALA B 1 125 ? 19.938 -10.328 6.523 1 96.5 125 ALA B C 1
ATOM 2244 O O . ALA B 1 125 ? 20.812 -10.203 5.672 1 96.5 125 ALA B O 1
ATOM 2245 N N . THR B 1 126 ? 18.75 -10.844 6.262 1 98.06 126 THR B N 1
ATOM 2246 C CA . THR B 1 126 ? 18.391 -11.289 4.918 1 98.06 126 THR B CA 1
ATOM 2247 C C . THR B 1 126 ? 18.328 -10.109 3.957 1 98.06 126 THR B C 1
ATOM 2249 O O . THR B 1 126 ? 18.812 -10.18 2.832 1 98.06 126 THR B O 1
ATOM 2252 N N . SER B 1 127 ? 17.656 -9.039 4.379 1 97.56 127 SER B N 1
ATOM 2253 C CA . SER B 1 127 ? 17.594 -7.816 3.582 1 97.56 127 SER B CA 1
ATOM 2254 C C . SER B 1 127 ? 18.984 -7.336 3.193 1 97.56 127 SER B C 1
ATOM 2256 O O . SER B 1 127 ? 19.25 -7.055 2.021 1 97.56 127 SER B O 1
ATOM 2258 N N . ASN B 1 128 ? 19.906 -7.316 4.156 1 97.44 128 ASN B N 1
ATOM 2259 C CA . ASN B 1 128 ? 21.266 -6.867 3.92 1 97.44 128 ASN B CA 1
ATOM 2260 C C . ASN B 1 128 ? 22 -7.801 2.961 1 97.44 128 ASN B C 1
ATOM 2262 O O . ASN B 1 128 ? 22.75 -7.344 2.09 1 97.44 128 ASN B O 1
ATOM 2266 N N . MET B 1 129 ? 21.797 -9.062 3.188 1 98.31 129 MET B N 1
ATOM 2267 C CA . MET B 1 129 ? 22.438 -10.055 2.318 1 98.31 129 MET B CA 1
ATOM 2268 C C . MET B 1 129 ? 21.984 -9.867 0.872 1 98.31 129 MET B C 1
ATOM 2270 O O . MET B 1 129 ? 22.812 -9.875 -0.044 1 98.31 129 MET B O 1
ATOM 2274 N N . VAL B 1 130 ? 20.688 -9.664 0.641 1 98.25 130 VAL B N 1
ATOM 2275 C CA . VAL B 1 130 ? 20.141 -9.484 -0.7 1 98.25 130 VAL B CA 1
ATOM 2276 C C . VAL B 1 130 ? 20.703 -8.203 -1.318 1 98.25 130 VAL B C 1
ATOM 2278 O O . VAL B 1 130 ? 21.094 -8.188 -2.488 1 98.25 130 VAL B O 1
ATOM 2281 N N . GLN B 1 131 ? 20.703 -7.125 -0.529 1 97.38 131 GLN B N 1
ATOM 2282 C CA . GLN B 1 131 ? 21.281 -5.875 -1.014 1 97.38 131 GLN B CA 1
ATOM 2283 C C . GLN B 1 131 ? 22.734 -6.078 -1.446 1 97.38 131 GLN B C 1
ATOM 2285 O O . GLN B 1 131 ? 23.125 -5.621 -2.52 1 97.38 131 GLN B O 1
ATOM 2290 N N . GLU B 1 132 ? 23.469 -6.762 -0.649 1 97.38 132 GLU B N 1
ATOM 2291 C CA . GLU B 1 132 ? 24.891 -6.969 -0.913 1 97.38 132 GLU B CA 1
ATOM 2292 C C . GLU B 1 132 ? 25.109 -7.789 -2.182 1 97.38 132 GLU B C 1
ATOM 2294 O O . GLU B 1 132 ? 25.922 -7.434 -3.029 1 97.38 132 GLU B O 1
ATOM 2299 N N . TYR B 1 133 ? 24.359 -8.828 -2.389 1 97.75 133 TYR B N 1
ATOM 2300 C CA . TYR B 1 133 ? 24.594 -9.758 -3.49 1 97.75 133 TYR B CA 1
ATOM 2301 C C . TYR B 1 133 ? 24 -9.219 -4.793 1 97.75 133 TYR B C 1
ATOM 2303 O O . TYR B 1 133 ? 24.5 -9.523 -5.875 1 97.75 133 TYR B O 1
ATOM 2311 N N . THR B 1 134 ? 22.984 -8.383 -4.711 1 96 134 THR B N 1
ATOM 2312 C CA . THR B 1 134 ? 22.344 -7.879 -5.918 1 96 134 THR B CA 1
ATOM 2313 C C . THR B 1 134 ? 22.906 -6.512 -6.305 1 96 134 THR B C 1
ATOM 2315 O O . THR B 1 134 ? 22.797 -6.098 -7.461 1 96 134 THR B O 1
ATOM 2318 N N . GLY B 1 135 ? 23.391 -5.781 -5.328 1 95.81 135 GLY B N 1
ATOM 2319 C CA . GLY B 1 135 ? 23.812 -4.406 -5.551 1 95.81 135 GLY B CA 1
ATOM 2320 C C . GLY B 1 135 ? 22.656 -3.426 -5.57 1 95.81 135 GLY B C 1
ATOM 2321 O O . GLY B 1 135 ? 22.844 -2.248 -5.883 1 95.81 135 GLY B O 1
ATOM 2322 N N . LEU B 1 136 ? 21.484 -3.912 -5.273 1 95.25 136 LEU B N 1
ATOM 2323 C CA . LEU B 1 136 ? 20.312 -3.057 -5.211 1 95.25 136 LEU B CA 1
ATOM 2324 C C . LEU B 1 136 ? 20.125 -2.48 -3.812 1 95.25 136 LEU B C 1
ATOM 2326 O O . LEU B 1 136 ? 19.719 -3.189 -2.893 1 95.25 136 LEU B O 1
ATOM 2330 N N . TYR B 1 137 ? 20.375 -1.232 -3.713 1 95.19 137 TYR B N 1
ATOM 2331 C CA . TYR B 1 137 ? 20.375 -0.569 -2.414 1 95.19 137 TYR B CA 1
ATOM 2332 C C . TYR B 1 137 ? 18.969 -0.422 -1.866 1 95.19 137 TYR B C 1
ATOM 2334 O O . TYR B 1 137 ? 18.016 -0.192 -2.625 1 95.19 137 TYR B O 1
ATOM 2342 N N . VAL B 1 138 ? 18.891 -0.49 -0.553 1 96.56 138 VAL B N 1
ATOM 2343 C CA . VAL B 1 138 ? 17.641 -0.276 0.175 1 96.56 138 VAL B CA 1
ATOM 2344 C C . VAL B 1 138 ? 17.531 1.187 0.599 1 96.56 138 VAL B C 1
ATOM 2346 O O . VAL B 1 138 ? 18.438 1.716 1.259 1 96.56 138 VAL B O 1
ATOM 2349 N N . GLN B 1 139 ? 16.5 1.821 0.122 1 96.94 139 GLN B N 1
ATOM 2350 C CA . GLN B 1 139 ? 16.266 3.205 0.514 1 96.94 139 GLN B CA 1
ATOM 2351 C C . GLN B 1 139 ? 16.188 3.344 2.031 1 96.94 139 GLN B C 1
ATOM 2353 O O . GLN B 1 139 ? 15.617 2.486 2.711 1 96.94 139 GLN B O 1
ATOM 2358 N N . ALA B 1 140 ? 16.656 4.469 2.529 1 95.06 140 ALA B N 1
ATOM 2359 C CA . ALA B 1 140 ? 16.766 4.688 3.969 1 95.06 140 ALA B CA 1
ATOM 2360 C C . ALA B 1 140 ? 15.398 4.617 4.641 1 95.06 140 ALA B C 1
ATOM 2362 O O . ALA B 1 140 ? 15.289 4.203 5.793 1 95.06 140 ALA B O 1
ATOM 2363 N N . HIS B 1 141 ? 14.336 4.918 3.936 1 94.75 141 HIS B N 1
ATOM 2364 C CA . HIS B 1 141 ? 13 4.977 4.512 1 94.75 141 HIS B CA 1
ATOM 2365 C C . HIS B 1 141 ? 12.18 3.75 4.129 1 94.75 141 HIS B C 1
ATOM 2367 O O . HIS B 1 141 ? 10.969 3.717 4.348 1 94.75 141 HIS B O 1
ATOM 2373 N N . LYS B 1 142 ? 12.844 2.773 3.518 1 96.19 142 LYS B N 1
ATOM 2374 C CA . LYS B 1 142 ? 12.109 1.554 3.186 1 96.19 142 LYS B CA 1
ATOM 2375 C C . LYS B 1 142 ? 11.469 0.941 4.426 1 96.19 142 LYS B C 1
ATOM 2377 O O . LYS B 1 142 ? 12.148 0.681 5.422 1 96.19 142 LYS B O 1
ATOM 2382 N N . PRO B 1 143 ? 10.148 0.695 4.387 1 94.88 143 PRO B N 1
ATOM 2383 C CA . PRO B 1 143 ? 9.492 0.142 5.57 1 94.88 143 PRO B CA 1
ATOM 2384 C C . PRO B 1 143 ? 10.172 -1.122 6.09 1 94.88 143 PRO B C 1
ATOM 2386 O O . PRO B 1 143 ? 10.57 -1.98 5.301 1 94.88 143 PRO B O 1
ATOM 2389 N N . ILE B 1 144 ? 10.352 -1.221 7.422 1 94 144 ILE B N 1
ATOM 2390 C CA . ILE B 1 144 ? 10.828 -2.379 8.172 1 94 144 ILE B CA 1
ATOM 2391 C C . ILE B 1 144 ? 12.352 -2.445 8.109 1 94 144 ILE B C 1
ATOM 2393 O O . ILE B 1 144 ? 13.016 -2.609 9.133 1 94 144 ILE B O 1
ATOM 2397 N N . VAL B 1 145 ? 12.992 -2.182 6.91 1 95.69 145 VAL B N 1
ATOM 2398 C CA . VAL B 1 145 ? 14.398 -2.562 6.797 1 95.69 145 VAL B CA 1
ATOM 2399 C C . VAL B 1 145 ? 15.25 -1.325 6.516 1 95.69 145 VAL B C 1
ATOM 2401 O O . VAL B 1 145 ? 16.484 -1.396 6.523 1 95.69 145 VAL B O 1
ATOM 2404 N N . GLY B 1 146 ? 14.609 -0.217 6.219 1 94.38 146 GLY B N 1
ATOM 2405 C CA . GLY B 1 146 ? 15.383 0.996 5.996 1 94.38 146 GLY B CA 1
ATOM 2406 C C . GLY B 1 146 ? 16.125 1.468 7.23 1 94.38 146 GLY B C 1
ATOM 2407 O O . GLY B 1 146 ? 15.625 1.336 8.352 1 94.38 146 GLY B O 1
ATOM 2408 N N . ALA B 1 147 ? 17.25 2.062 6.996 1 91.31 147 ALA B N 1
ATOM 2409 C CA . ALA B 1 147 ? 18.125 2.484 8.086 1 91.31 147 ALA B CA 1
ATOM 2410 C C . ALA B 1 147 ? 17.422 3.486 9 1 91.31 147 ALA B C 1
ATOM 2412 O O . ALA B 1 147 ? 17.672 3.531 10.203 1 91.31 147 ALA B O 1
ATOM 2413 N N . ASN B 1 148 ? 16.484 4.258 8.469 1 89.38 148 ASN B N 1
ATOM 2414 C CA . ASN B 1 148 ? 15.859 5.336 9.219 1 89.38 148 ASN B CA 1
ATOM 2415 C C . ASN B 1 148 ? 14.672 4.828 10.031 1 89.38 148 ASN B C 1
ATOM 2417 O O . ASN B 1 148 ? 14.133 5.555 10.875 1 89.38 148 ASN B O 1
ATOM 2421 N N . CYS B 1 149 ? 14.281 3.605 9.742 1 84.81 149 CYS B N 1
ATOM 2422 C CA . CYS B 1 149 ? 13.109 3.074 10.422 1 84.81 149 CYS B CA 1
ATOM 2423 C C . CYS B 1 149 ? 13.328 3.023 11.93 1 84.81 149 CYS B C 1
ATOM 2425 O O . CYS B 1 149 ? 12.359 3.008 12.695 1 84.81 149 CYS B O 1
ATOM 2427 N N . PHE B 1 150 ? 14.633 3.104 12.281 1 70.81 150 PHE B N 1
ATOM 2428 C CA . PHE B 1 150 ? 15 2.846 13.672 1 70.81 150 PHE B CA 1
ATOM 2429 C C . PHE B 1 150 ? 15.461 4.125 14.352 1 70.81 150 PHE B C 1
ATOM 2431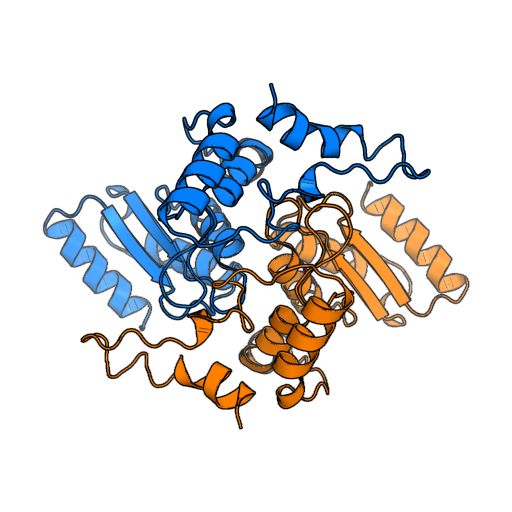 O O . PHE B 1 150 ? 15.898 4.098 15.508 1 70.81 150 PHE B O 1
ATOM 2438 N N . VAL B 1 151 ? 15.539 5.117 13.609 1 59.66 151 VAL B N 1
ATOM 2439 C CA . VAL B 1 151 ? 16.078 6.355 14.164 1 59.66 151 VAL B CA 1
ATOM 2440 C C . VAL B 1 151 ? 14.969 7.145 14.844 1 59.66 151 VAL B C 1
ATOM 2442 O O . VAL B 1 151 ? 13.891 7.332 14.273 1 59.66 151 VAL B O 1
ATOM 2445 N N . HIS B 1 152 ? 14.812 6.832 16.125 1 50.03 152 HIS B N 1
ATOM 2446 C CA . HIS B 1 152 ? 13.836 7.598 16.875 1 50.03 152 HIS B CA 1
ATOM 2447 C C . HIS B 1 152 ? 14.203 9.078 16.938 1 50.03 152 HIS B C 1
ATOM 2449 O O . HIS B 1 152 ? 15.367 9.422 17.141 1 50.03 152 HIS B O 1
ATOM 2455 N N . GLU B 1 153 ? 13.578 9.945 16.188 1 45.88 153 GLU B N 1
ATOM 2456 C CA . GLU B 1 153 ? 13.852 11.344 16.484 1 45.88 153 GLU B CA 1
ATOM 2457 C C . GLU B 1 153 ? 13.625 11.648 17.953 1 45.88 153 GLU B C 1
ATOM 2459 O O . GLU B 1 153 ? 12.719 11.094 18.578 1 45.88 153 GLU B O 1
ATOM 2464 N N . ASN B 1 154 ? 14.672 11.992 18.672 1 36.94 154 ASN B N 1
ATOM 2465 C CA . ASN B 1 154 ? 14.773 12.422 20.062 1 36.94 154 ASN B CA 1
ATOM 2466 C C . ASN B 1 154 ? 13.531 13.203 20.5 1 36.94 154 ASN B C 1
ATOM 2468 O O . ASN B 1 154 ? 13.453 13.656 21.641 1 36.94 154 ASN B O 1
ATOM 2472 N N . GLY B 1 155 ? 12.914 14.102 19.688 1 34.44 155 GLY B N 1
ATOM 2473 C CA . GLY B 1 155 ? 12.141 15.102 20.391 1 34.44 155 GLY B CA 1
ATOM 2474 C C . GLY B 1 155 ? 10.977 14.523 21.172 1 34.44 155 GLY B C 1
ATOM 2475 O O . GLY B 1 155 ? 10.75 13.305 21.156 1 34.44 155 GLY B O 1
ATOM 2476 N N . ILE B 1 156 ? 9.82 15.414 21.578 1 35.72 156 ILE B N 1
ATOM 2477 C CA . ILE B 1 156 ? 8.75 15.523 22.578 1 35.72 156 ILE B CA 1
ATOM 2478 C C . ILE B 1 156 ? 7.734 14.414 22.359 1 35.72 156 ILE B C 1
ATOM 2480 O O . ILE B 1 156 ? 6.797 14.258 23.141 1 35.72 156 ILE B O 1
ATOM 2484 N N . GLN B 1 157 ? 7.383 14.031 21.156 1 37.09 157 GLN B N 1
ATOM 2485 C CA . GLN B 1 157 ? 6.172 13.219 21.156 1 37.09 157 GLN B CA 1
ATOM 2486 C C . GLN B 1 157 ? 6.422 11.852 21.797 1 37.09 157 GLN B C 1
ATOM 2488 O O . GLN B 1 157 ? 6.918 10.938 21.125 1 37.09 157 GLN B O 1
ATOM 2493 N N . GLN B 1 158 ? 7.09 11.703 22.906 1 33.81 158 GLN B N 1
ATOM 2494 C CA . GLN B 1 158 ? 7.582 10.688 23.828 1 33.81 158 GLN B CA 1
ATOM 2495 C C . GLN B 1 158 ? 6.598 9.531 23.938 1 33.81 158 GLN B C 1
ATOM 2497 O O . GLN B 1 158 ? 6.988 8.359 23.875 1 33.81 158 GLN B O 1
ATOM 2502 N N . ASP B 1 159 ? 5.539 9.648 24.875 1 35.88 159 ASP B N 1
ATOM 2503 C CA . ASP B 1 159 ? 4.984 8.641 25.766 1 35.88 159 ASP B CA 1
ATOM 2504 C C . ASP B 1 159 ? 4.215 7.578 24.984 1 35.88 159 ASP B C 1
ATOM 2506 O O . ASP B 1 159 ? 4.348 6.383 25.266 1 35.88 159 ASP B O 1
ATOM 2510 N N . GLY B 1 160 ? 3.111 7.992 24.406 1 36.66 160 GLY B N 1
ATOM 2511 C CA . GLY B 1 160 ? 2.148 7.023 23.906 1 36.66 160 GLY B CA 1
ATOM 2512 C C . GLY B 1 160 ? 2.633 6.281 22.688 1 36.66 160 GLY B C 1
ATOM 2513 O O . GLY B 1 160 ? 2.189 5.164 22.406 1 36.66 160 GLY B O 1
ATOM 2514 N N . MET B 1 161 ? 3.312 6.934 21.812 1 38.47 161 MET B N 1
ATOM 2515 C CA . MET B 1 161 ? 3.764 6.465 20.5 1 38.47 161 MET B CA 1
ATOM 2516 C C . MET B 1 161 ? 4.969 5.543 20.641 1 38.47 161 MET B C 1
ATOM 2518 O O . MET B 1 161 ? 5.324 4.828 19.703 1 38.47 161 MET B O 1
ATOM 2522 N N . LEU B 1 162 ? 5.734 5.734 21.625 1 40.91 162 LEU B N 1
ATOM 2523 C CA . LEU B 1 162 ? 6.859 4.84 21.891 1 40.91 162 LEU B CA 1
ATOM 2524 C C . LEU B 1 162 ? 6.383 3.404 22.062 1 40.91 162 LEU B C 1
ATOM 2526 O O . LEU B 1 162 ? 7.109 2.459 21.75 1 40.91 162 LEU B O 1
ATOM 2530 N N . LYS B 1 163 ? 5.262 3.352 22.828 1 40.09 163 LYS B N 1
ATOM 2531 C CA . LYS B 1 163 ? 4.887 1.986 23.188 1 40.09 163 LYS B CA 1
ATOM 2532 C C . LYS B 1 163 ? 4.625 1.146 21.953 1 40.09 163 LYS B C 1
ATOM 2534 O O . LYS B 1 163 ? 4.996 -0.029 21.891 1 40.09 163 LYS B O 1
ATOM 2539 N N . ASN B 1 164 ? 3.871 1.641 20.984 1 42.91 164 ASN B N 1
ATOM 2540 C CA . ASN B 1 164 ? 3.471 0.795 19.859 1 42.91 164 ASN B CA 1
ATOM 2541 C C . ASN B 1 164 ? 4.566 0.707 18.797 1 42.91 164 ASN B C 1
ATOM 2543 O O . ASN B 1 164 ? 4.535 -0.174 17.938 1 42.91 164 ASN B O 1
ATOM 2547 N N . ARG B 1 165 ? 5.309 1.835 18.562 1 45.72 165 ARG B N 1
ATOM 2548 C CA . ARG B 1 165 ? 6.359 2.043 17.578 1 45.72 165 ARG B CA 1
ATOM 2549 C C . ARG B 1 165 ? 7.512 1.064 17.781 1 45.72 165 ARG B C 1
ATOM 2551 O O . ARG B 1 165 ? 8.07 0.534 16.828 1 45.72 165 ARG B O 1
ATOM 2558 N N . SER B 1 166 ? 8.016 1.141 19.047 1 47.28 166 SER B N 1
ATOM 2559 C CA . SER B 1 166 ? 9.109 0.363 19.609 1 47.28 166 SER B CA 1
ATOM 2560 C C . SER B 1 166 ? 8.953 -1.121 19.297 1 47.28 166 SER B C 1
ATOM 2562 O O . SER B 1 166 ? 9.914 -1.888 19.406 1 47.28 166 SER B O 1
ATOM 2564 N N . ASP B 1 167 ? 7.762 -1.317 18.859 1 53.16 167 ASP B N 1
ATOM 2565 C CA . ASP B 1 167 ? 7.523 -2.752 18.969 1 53.16 167 ASP B CA 1
ATOM 2566 C C . ASP B 1 167 ? 8.016 -3.494 17.734 1 53.16 167 ASP B C 1
ATOM 2568 O O . ASP B 1 167 ? 8.562 -4.598 17.844 1 53.16 167 ASP B O 1
ATOM 2572 N N . ILE B 1 168 ? 7.801 -2.865 16.562 1 55.28 168 ILE B N 1
ATOM 2573 C CA . ILE B 1 168 ? 8.258 -3.688 15.445 1 55.28 168 ILE B CA 1
ATOM 2574 C C . ILE B 1 168 ? 9.766 -3.889 15.539 1 55.28 168 ILE B C 1
ATOM 2576 O O . ILE B 1 168 ? 10.258 -5.012 15.391 1 55.28 168 ILE B O 1
ATOM 2580 N N . LEU B 1 169 ? 10.414 -2.645 15.742 1 53.66 169 LEU B N 1
ATOM 2581 C CA . LEU B 1 169 ? 11.875 -2.672 15.789 1 53.66 169 LEU B CA 1
ATOM 2582 C C . LEU B 1 169 ? 12.359 -3.514 16.969 1 53.66 169 LEU B C 1
ATOM 2584 O O . LEU B 1 169 ? 13.328 -4.266 16.844 1 53.66 169 LEU B O 1
ATOM 2588 N N . TYR B 1 170 ? 11.625 -3.221 17.984 1 53.56 170 TYR B N 1
ATOM 2589 C CA . TYR B 1 170 ? 12.008 -4 19.156 1 53.56 170 TYR B CA 1
ATOM 2590 C C . TYR B 1 170 ? 11.859 -5.492 18.891 1 53.56 170 TYR B C 1
ATOM 2592 O O . TYR B 1 170 ? 12.664 -6.297 19.359 1 53.56 170 TYR B O 1
ATOM 2600 N N . GLU B 1 171 ? 10.945 -5.762 17.984 1 58.88 171 GLU B N 1
ATOM 2601 C CA . GLU B 1 171 ?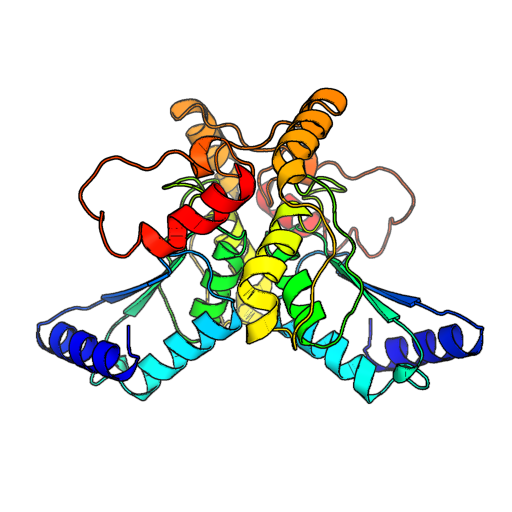 10.703 -7.172 17.703 1 58.88 171 GLU B CA 1
ATOM 2602 C C . GLU B 1 171 ? 11.727 -7.719 16.703 1 58.88 171 GLU B C 1
ATOM 2604 O O . GLU B 1 171 ? 12.055 -8.906 16.734 1 58.88 171 GLU B O 1
ATOM 2609 N N . LEU B 1 172 ? 12.219 -6.816 15.867 1 60.91 172 LEU B N 1
ATOM 2610 C CA . LEU B 1 172 ? 13.164 -7.281 14.859 1 60.91 172 LEU B CA 1
ATOM 2611 C C . LEU B 1 172 ? 14.555 -7.469 15.469 1 60.91 172 LEU B C 1
ATOM 2613 O O . LEU B 1 172 ? 15.383 -8.203 14.922 1 60.91 172 LEU B O 1
ATOM 2617 N N . LYS B 1 173 ? 14.898 -6.703 16.5 1 51.03 173 LYS B N 1
ATOM 2618 C CA . LYS B 1 173 ? 16.219 -6.762 17.109 1 51.03 173 LYS B CA 1
ATOM 2619 C C . LYS B 1 173 ? 16.281 -7.824 18.203 1 51.03 173 LYS B C 1
ATOM 2621 O O . LYS B 1 173 ? 17.359 -8.258 18.609 1 51.03 173 LYS B O 1
ATOM 2626 N N . LYS B 1 174 ? 15.055 -8.18 18.781 1 43.47 174 LYS B N 1
ATOM 2627 C CA . LYS B 1 174 ? 15.172 -9.211 19.812 1 43.47 174 LYS B CA 1
ATOM 2628 C C . LYS B 1 174 ? 15.195 -10.602 19.188 1 43.47 174 LYS B C 1
ATOM 2630 O O . LYS B 1 174 ? 14.461 -10.883 18.234 1 43.47 174 LYS B O 1
#

Nearest PDB structures (foldseek):
  6e1j-assembly1_B  TM=9.360E-01  e=4.033E-19  Brassica juncea
  3rmj-assembly1_B  TM=9.694E-01  e=2.965E-13  Neisseria meningitidis serogroup B
  3rmj-assembly1_A  TM=9.380E-01  e=3.732E-12  Neisseria meningitidis serogroup B
  3eeg-assembly1_B  TM=9.835E-01  e=3.987E-10  Cytophaga hutchinsonii ATCC 33406
  3eeg-assembly1_A  TM=9.784E-01  e=5.283E-10  Cytophaga hutchinsonii ATCC 33406

Solvent-accessible surface area (backbone atoms only — not comparable to full-atom values): 18104 Å² total; per-residue (Å²): 130,60,67,68,59,50,25,52,54,50,23,52,44,37,74,73,62,48,56,61,50,75,49,65,41,83,77,15,73,67,47,37,67,54,38,21,49,50,45,39,49,40,62,74,63,20,60,68,43,90,76,33,42,37,28,37,36,30,25,10,46,49,44,31,10,40,41,25,48,50,27,25,38,55,41,62,32,77,40,72,54,56,24,72,82,17,46,61,71,31,18,6,26,13,27,37,62,32,49,53,50,42,30,73,73,39,8,68,82,63,31,88,53,44,74,77,88,73,66,59,56,46,47,59,61,48,44,51,50,50,26,65,77,69,67,54,61,78,24,45,29,36,40,78,69,12,72,32,46,70,51,69,75,81,65,84,86,48,74,76,57,42,63,67,58,48,40,60,58,48,49,42,74,89,131,59,68,70,58,51,26,52,52,51,22,53,43,39,74,72,63,49,56,61,48,78,49,66,39,82,76,16,73,67,46,36,66,54,38,22,48,50,45,39,49,41,65,73,64,20,61,68,45,89,76,35,42,38,27,38,34,31,26,10,45,48,45,31,10,42,42,24,48,50,27,26,36,54,42,62,33,77,41,72,56,60,26,70,83,16,45,63,72,30,17,7,27,12,26,36,61,31,49,53,50,43,30,73,72,39,8,70,81,66,32,87,53,44,72,79,88,72,65,58,56,47,46,58,60,50,43,50,50,50,27,66,76,68,67,53,60,76,24,46,29,35,40,78,68,12,73,33,47,69,50,72,76,81,66,83,86,50,74,78,60,43,64,68,58,47,40,60,57,49,48,40,74,90

Sequence (348 aa):
SEKEFLCKILGETIKAGATTVNLGDTVGINMPQETRELVSYLKANTPGIDDVVISVHCHNDLGVATANAIAGICAGARQVDVTVNGIGERSGNAALEEVVMYLKRRGSQLMDGAYTRIDIRQIMATSNMVQEYTGLYVQAHKPIVGANCFVHENGIQQDGMLKNRSDILYELKKSEKEFLCKILGETIKAGATTVNLGDTVGINMPQETRELVSYLKANTPGIDDVVISVHCHNDLGVATANAIAGICAGARQVDVTVNGIGERSGNAALEEVVMYLKRRGSQLMDGAYTRIDIRQIMATSNMVQEYTGLYVQAHKPIVGANCFVHENGIQQDGMLKNRSDILYELKK

Secondary structure (DSSP, 8-state):
--HHHHHHHHHHHHHTT-SEEEEEESS----HHHHHHHHHHHHHHSTTGGGSEEEEEEB-TTS-HHHHHHHHHHHT--EEE-BGGG-SSTT-B-BHHHHHHHHHHHHHHHSTT------GGGHHHHHHHHHHHH--PPPTT-TTTSGGGG----SS--HHHHHHHHHHHHHHH-/--HHHHHHHHHHHHHTT-SEEEEEESSS---HHHHHHHHHHHHHHSTTGGGSEEEEEEB-TTS-HHHHHHHHHHHT--EEE-BGGG-SSTT-B-BHHHHHHHHHHHHHHHSTT------GGGHHHHHHHHHHHH--PPPTT-TTTSGGGG----SS--HHHHHHHHHHHHHHH-